Protein 4NT4 (pdb70)

Radius of gyration: 19.93 Å; Cα contacts (8 Å, |Δi|>4): 494; chains: 1; bounding box: 46×48×57 Å

B-factor: mean 96.02, std 25.93, range [20.0, 176.48]

Solvent-accessible surface area: 14263 Å² total; per-residue (Å²): 154,94,53,67,0,22,119,23,14,101,14,32,69,58,116,25,128,216,21,48,48,61,56,2,65,17,90,172,63,104,69,102,0,8,0,61,7,24,54,117,104,36,107,96,56,78,7,96,61,2,67,48,23,1,63,76,0,23,3,58,38,113,92,15,39,122,3,8,0,91,10,55,63,73,16,76,7,78,66,65,72,51,0,0,0,12,49,65,23,22,83,9,0,31,64,6,0,80,76,16,87,93,54,7,48,30,26,0,0,4,10,0,0,78,32,1,0,78,30,6,52,64,0,5,69,99,92,0,0,2,45,22,10,52,0,79,13,4,32,15,4,32,112,110,69,93,24,67,35,54,0,12,1,27,25,0,11,45,9,70,77,12,41,50,94,109,88,116,153,33,15,84,89,75,79,173,89,92,56,51,20,40,12,82,4,13,1,29,12,7,36,77,10,79,6,16,0,24,23,4,1,0,0,4,1,3,0,0,0,1,0,0,20,93,24,41,1,62,5,121,70,42,94,65,101,89,74,85,39,30,75,49,41,22,1,80,50,0,139,80,22,81,20,62,80,2,8,101,66,60,31,95,30,4,2,57,2,2,83,60,0,48,148,10,78,8,101,83,91,6,69,19,102,85,0,31,65,36,4,83,70,10,18,86,150,110,63,72,106,81,82,18,123,11,49,11,60,73,126,113

GO terms:
  GO:0005634 nucleus (C, IDA)
  GO:0005886 plasma membrane (C, IDA)
  GO:0007291 sperm individualization (P, IDA)
  GO:0070864 sperm individualization complex (C, IMP)
  GO:0005886 plasma membrane (C, HDA)
  GO:2001135 regulation of endocytic recycling (P, IMP)
  GO:0051126 negative regulation of actin nucleation (P, IMP)
  GO:0008347 glial cell migration (P, IMP)
  GO:0008355 olfactory learning (P, IMP)

Nearest PDB structures (foldseek):
  4nt4-assembly1_A  TM=1.003E+00  e=1.155E-61  Drosophila melanogaster
  2c47-assembly1_A  TM=9.786E-01  e=8.152E-45  Homo sapiens
  5x18-assembly2_B  TM=9.456E-01  e=8.415E-39  Saccharomyces cerevisiae S288C
  6u6a-assembly1_A  TM=9.618E-01  e=1.389E-37  Candida albicans SC5314
  1csn-assembly1_A  TM=9.548E-01  e=2.760E-37  Schizosaccharomyces pombe

InterPro domains:
  IPR000719 Protein kinase domain [PF00069] (62-283)
  IPR000719 Protein kinase domain [PS50011] (62-352)
  IPR000719 Protein kinase domain [SM00220] (62-352)
  IPR008271 Serine/threonine-protein kinase, active site [PS00108] (183-195)
  IPR011009 Protein kinase-like domain superfamily [SSF56112] (58-351)
  IPR017441 Protein kinase, ATP binding site [PS00107] (68-91)
  IPR022247 Casein kinase 1 gamma C-terminal [PF12605] (354-439)
  IPR050235 Casein kinase 1/Serine/threonine-protein kinase-like [PTHR11909] (62-405)

Sequence (300 aa):
AVLMVGPNFRVGKKIGCFGELRLGKNLYNNEHVAIKMEPMKSKAPQLHLEYRFYKLLGSHADNAPDGIPRIYHLGTCGGRYNAMVLELLGLSLEDLFNICARKFSLKTVLMIAKQLLHRIEYVHSRHLIYRDVKPENFLIGRTSTKREKIIHIIDFGLAKEYIDLDTNRHIPYREHKSLTGTARYMSINTHMGREQSRRDDLEALGHMFMYFLRGSLPWQGLKADTLKERYQKIGDTKRATPIEVLCDGHPEEFATYLRYVRRLDFFETPDYDFLRRLFQDLFDRKGYTDEGEFDWTGKT

CATH classification: 3.30.200.20 (+1 more: 1.10.510.10)

Secondary structure (DSSP, 8-state):
---EETTTEEEEEE------EEEEEETTT--EEEEEEE-SS-SS--HHHHHHHHHHH---TT---TTS--EEEEEE-SSS-EEEEEE----BHHHHHHHTTT---HHHHHHHHHHHHHHHHHHHHTTEE-----GGGEEEPPTTTT-TT-EEE---TT-EESB-SSTTSBPP--------S-TTT--HHHHTTPPP-HHHHHHHHHHHHHHHHHSS-SSSS---SSHHHHHHHHHHHHTT--HHHHT-SS-THHHHHHHHHHS--SSPPP-HHHHHHHHHHHHHHTT---SS--TTSS--

Foldseek 3Di:
DFKDWPPFKTWDDFPDDQFTKTWIAGPVPRDIKIKTKHFLPDDDDQPVVQVVLCVLLDLDQPDADAQEWHWNDWGAIDDRMTMTIIHDAAAFQVRLCVLLVLAFDLLQLLLVLLQVLVVLVSSVVSQKDQQADDRRQWTFGDVVPVGNLGTHGDDRRPMDGQQDPPPRHGDDKDFPADADYDLQQFDLCSLRRTDDASLRNQSSSLSVSLSRHPRGFPLPPPDDDDPNVNSVSSSVVVVVDQLCRSQVPHDCLSSVSNVQSNPDDRRDDDDSVVNSVSSVVVNCVVPHDPPSDTPCVVPD

Organism: Drosophila melanogaster (NCBI:txid7227)

Structure (mmCIF, N/CA/C/O backbone):
data_4NT4
#
_entry.id   4NT4
#
_cell.length_a   52.025
_cell.length_b   52.025
_cell.length_c   291.727
_cell.angle_alpha   90.00
_cell.angle_beta   90.00
_cell.angle_gamma   90.00
#
_symmetry.space_group_name_H-M   'P 43 21 2'
#
loop_
_entity.id
_entity.type
_entity.pdbx_description
1 polymer 'Gilgamesh, isoform I'
2 non-polymer 'SULFATE ION'
3 non-polymer GLYCEROL
4 water water
#
loop_
_atom_site.group_PDB
_atom_site.id
_atom_site.type_symbol
_atom_site.label_atom_id
_atom_site.label_alt_id
_atom_site.label_comp_id
_atom_site.label_asym_id
_atom_site.label_entity_id
_atom_site.label_seq_id
_atom_site.pdbx_PDB_ins_code
_atom_site.Cartn_x
_atom_site.Cartn_y
_atom_site.Cartn_z
_atom_site.occupancy
_atom_site.B_iso_or_equiv
_atom_site.auth_seq_id
_atom_site.auth_comp_id
_atom_site.auth_asym_id
_atom_site.auth_atom_id
_atom_site.pdbx_PDB_model_num
ATOM 1 N N . ALA A 1 6 ? 69.064 36.950 49.137 1.00 153.93 35 ALA A N 1
ATOM 2 C CA . ALA A 1 6 ? 70.191 36.988 50.060 1.00 155.72 35 ALA A CA 1
ATOM 3 C C . ALA A 1 6 ? 70.846 35.612 50.237 1.00 156.80 35 ALA A C 1
ATOM 4 O O . ALA A 1 6 ? 70.686 34.992 51.289 1.00 161.83 35 ALA A O 1
ATOM 6 N N . VAL A 1 7 ? 71.566 35.115 49.228 1.00 149.37 36 VAL A N 1
ATOM 7 C CA . VAL A 1 7 ? 71.695 35.730 47.906 1.00 141.38 36 VAL A CA 1
ATOM 8 C C . VAL A 1 7 ? 71.877 34.632 46.845 1.00 136.01 36 VAL A C 1
ATOM 9 O O . VAL A 1 7 ? 72.906 33.954 46.800 1.00 137.75 36 VAL A O 1
AT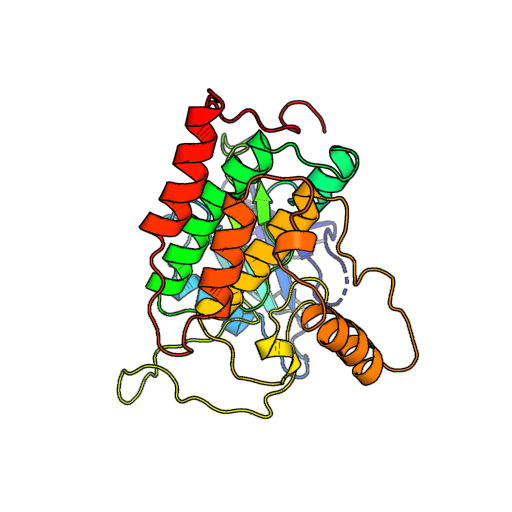OM 13 N N . LEU A 1 8 ? 70.861 34.443 46.008 1.00 129.99 37 LEU A N 1
ATOM 14 C CA . LEU A 1 8 ? 70.889 33.391 44.993 1.00 125.94 37 LEU A CA 1
ATOM 15 C C . LEU A 1 8 ? 72.066 33.578 44.037 1.00 123.22 37 LEU A C 1
ATOM 16 O O . LEU A 1 8 ? 72.229 34.642 43.441 1.00 122.42 37 LEU A O 1
ATOM 18 N N . MET A 1 9 ? 72.879 32.535 43.893 1.00 122.06 38 MET A N 1
ATOM 19 C CA . MET A 1 9 ? 74.157 32.652 43.200 1.00 120.44 38 MET A CA 1
ATOM 20 C C . MET A 1 9 ? 74.514 31.410 42.380 1.00 118.92 38 MET A C 1
ATOM 21 O O . MET A 1 9 ? 74.643 30.315 42.926 1.00 120.60 38 MET A O 1
ATOM 26 N N . VAL A 1 10 ? 74.676 31.587 41.071 1.00 117.04 39 VAL A N 1
ATOM 27 C CA . VAL A 1 10 ? 75.198 30.526 40.211 1.00 117.52 39 VAL A CA 1
ATOM 28 C C . VAL A 1 10 ? 76.588 30.930 39.720 1.00 119.75 39 VAL A C 1
ATOM 29 O O . VAL A 1 10 ? 76.748 31.952 39.047 1.00 118.65 39 VAL A O 1
ATOM 33 N N . GLY A 1 11 ? 77.589 30.134 40.095 1.00 123.61 40 GLY A N 1
ATOM 34 C CA . GLY A 1 11 ? 78.983 30.430 39.803 1.00 127.44 40 GLY A CA 1
ATOM 35 C C . GLY A 1 11 ? 79.437 31.768 40.361 1.00 132.38 40 GLY A C 1
ATOM 36 O O . GLY A 1 11 ? 78.940 32.805 39.937 1.00 130.69 40 GLY A O 1
ATOM 37 N N . PRO A 1 12 ? 80.399 31.756 41.302 1.00 139.03 41 PRO A N 1
ATOM 38 C CA . PRO A 1 12 ? 80.884 32.983 41.954 1.00 141.02 41 PRO A CA 1
ATOM 39 C C . PRO A 1 12 ? 81.137 34.117 40.956 1.00 135.44 41 PRO A C 1
ATOM 40 O O . PRO A 1 12 ? 82.281 34.432 40.628 1.00 140.92 41 PRO A O 1
ATOM 44 N N . ASN A 1 13 ? 80.043 34.720 40.493 1.00 125.89 42 ASN A N 1
ATOM 45 C CA . ASN A 1 13 ? 80.053 35.665 39.381 1.00 118.02 42 ASN A CA 1
ATOM 46 C C . ASN A 1 13 ? 78.658 36.246 39.149 1.00 113.26 42 ASN A C 1
ATOM 47 O O . ASN A 1 13 ? 78.445 37.451 39.286 1.00 114.83 42 ASN A O 1
ATOM 52 N N . PHE A 1 14 ? 77.709 35.379 38.806 1.00 107.10 43 PHE A N 1
ATOM 53 C CA . PHE A 1 14 ? 76.354 35.810 38.475 1.00 99.47 43 PHE A CA 1
ATOM 54 C C . PHE A 1 14 ? 75.402 35.727 39.664 1.00 98.00 43 PHE A C 1
ATOM 55 O O . PHE A 1 14 ? 75.212 34.660 40.248 1.00 97.64 43 PHE A O 1
ATOM 63 N N . ARG A 1 15 ? 74.802 36.862 40.010 1.00 97.24 44 ARG A N 1
ATOM 64 C CA . ARG A 1 15 ? 73.808 36.921 41.077 1.00 97.89 44 ARG A CA 1
ATOM 65 C C . ARG A 1 15 ? 72.399 36.992 40.500 1.00 94.67 44 ARG A C 1
ATOM 66 O O . ARG A 1 15 ? 72.098 37.859 39.681 1.00 91.66 44 ARG A O 1
ATOM 74 N N . VAL A 1 16 ? 71.538 36.080 40.938 1.00 96.58 45 VAL A N 1
ATOM 75 C CA . VAL A 1 16 ? 70.172 36.004 40.431 1.00 95.97 45 VAL A CA 1
ATOM 76 C C . VAL A 1 16 ? 69.337 37.183 40.933 1.00 102.01 45 VAL A C 1
ATOM 77 O O . VAL A 1 16 ? 69.619 37.745 41.991 1.00 106.84 45 VAL A O 1
ATOM 81 N N . GLY A 1 17 ? 68.320 37.560 40.162 1.00 102.08 46 GLY A N 1
ATOM 82 C CA . GLY A 1 17 ? 67.441 38.656 40.529 1.00 104.98 46 GLY A CA 1
ATOM 83 C C . GLY A 1 17 ? 65.980 38.253 40.490 1.00 105.38 46 GLY A C 1
ATOM 84 O O . GLY A 1 17 ? 65.641 37.102 40.767 1.00 106.35 46 GLY A O 1
ATOM 85 N N . LYS A 1 18 ? 65.115 39.201 40.143 1.00 104.68 47 LYS A N 1
ATOM 86 C CA . LYS A 1 18 ? 63.675 38.964 40.112 1.00 104.34 47 LYS A CA 1
ATOM 87 C C . LYS A 1 18 ? 63.289 37.869 39.123 1.00 103.00 47 LYS A C 1
ATOM 88 O O . LYS A 1 18 ? 63.900 37.734 38.063 1.00 103.22 47 LYS A O 1
ATOM 90 N N . LYS A 1 19 ? 62.278 37.083 39.482 1.00 103.16 48 LYS A N 1
ATOM 91 C CA . LYS A 1 19 ? 61.725 36.092 38.568 1.00 99.47 48 LYS A CA 1
ATOM 92 C C . LYS A 1 19 ? 61.041 36.814 37.415 1.00 95.73 48 LYS A C 1
ATOM 93 O O . LYS A 1 19 ? 60.168 37.653 37.629 1.00 95.86 48 LYS A O 1
ATOM 95 N N . ILE A 1 20 ? 61.452 36.493 36.194 1.00 91.41 49 ILE A N 1
ATOM 96 C CA . ILE A 1 20 ? 60.973 37.210 35.022 1.00 8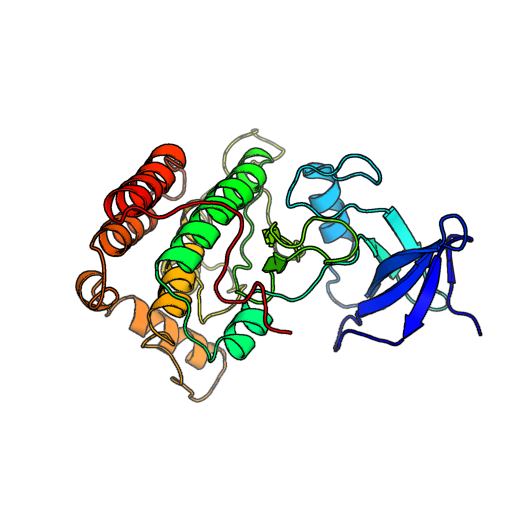6.08 49 ILE A CA 1
ATOM 97 C C . ILE A 1 20 ? 60.258 36.263 34.055 1.00 85.14 49 ILE A C 1
ATOM 98 O O . ILE A 1 20 ? 59.715 36.689 33.033 1.00 83.57 49 ILE A O 1
ATOM 103 N N . GLY A 1 21 ? 60.255 34.977 34.394 1.00 87.14 50 GLY A N 1
ATOM 104 C CA . GLY A 1 21 ? 59.548 33.975 33.617 1.00 89.56 50 GLY A CA 1
ATOM 105 C C . GLY A 1 21 ? 58.683 33.101 34.505 1.00 97.01 50 GLY A C 1
ATOM 106 O O . GLY A 1 21 ? 58.901 33.032 35.715 1.00 100.35 50 GLY A O 1
ATOM 107 N N . CYS A 1 22 ? 57.708 32.430 33.898 1.00 100.77 51 CYS A N 1
ATOM 108 C CA . CYS A 1 22 ? 56.740 31.611 34.627 1.00 105.03 51 CYS A CA 1
ATOM 109 C C . CYS A 1 22 ? 57.404 30.590 35.549 1.00 110.88 51 CYS A C 1
ATOM 110 O O . CYS A 1 22 ? 57.193 30.611 36.763 1.00 117.32 51 CYS A O 1
ATOM 113 N N . PHE A 1 25 ? 56.790 26.939 34.572 1.00 130.01 54 PHE A N 1
ATOM 114 C CA . PHE A 1 25 ? 57.160 25.734 35.307 1.00 132.09 54 PHE A CA 1
ATOM 115 C C . PHE A 1 25 ? 58.673 25.530 35.289 1.00 131.18 54 PHE A C 1
ATOM 116 O O . PHE A 1 25 ? 59.193 24.600 35.906 1.00 135.77 54 PHE A O 1
ATOM 124 N N . GLY A 1 26 ? 59.371 26.411 34.580 1.00 122.76 55 GLY A N 1
ATOM 125 C CA . GLY A 1 26 ? 60.815 26.328 34.466 1.00 118.66 55 GLY A CA 1
ATOM 126 C C . GLY A 1 26 ? 61.531 27.500 35.107 1.00 117.47 55 GLY A C 1
ATOM 127 O O . GLY A 1 26 ? 62.699 27.385 35.475 1.00 118.99 55 GLY A O 1
ATOM 128 N N . GLU A 1 27 ? 60.823 28.622 35.230 1.00 112.58 56 GLU A N 1
ATOM 129 C CA . GLU A 1 27 ? 61.342 29.857 35.827 1.00 106.64 56 GLU A CA 1
ATOM 130 C C . GLU A 1 27 ? 62.477 30.503 35.029 1.00 99.33 56 GLU A C 1
ATOM 131 O O . GLU A 1 27 ? 63.543 29.914 34.842 1.00 98.63 56 GLU A O 1
ATOM 137 N N . LEU A 1 28 ? 62.231 31.724 34.565 1.00 93.28 57 LEU A N 1
ATOM 138 C CA . LEU A 1 28 ? 63.265 32.554 33.959 1.00 88.71 57 LEU A CA 1
ATOM 139 C C . LEU A 1 28 ? 63.548 33.713 34.910 1.00 89.69 57 LEU A C 1
ATOM 140 O O . LEU A 1 28 ? 62.620 34.331 35.432 1.00 90.80 57 LEU A O 1
ATOM 145 N N . ARG A 1 29 ? 64.823 34.004 35.146 1.00 90.64 58 ARG A N 1
ATOM 146 C CA . ARG A 1 29 ? 65.185 35.013 36.134 1.00 91.83 58 ARG A CA 1
ATOM 147 C C . ARG A 1 29 ? 66.254 35.977 35.635 1.00 89.13 58 ARG A C 1
ATOM 148 O O . ARG A 1 29 ? 67.094 35.619 34.809 1.00 86.92 58 ARG A O 1
ATOM 156 N N . LEU A 1 30 ? 66.209 37.205 36.147 1.00 88.72 59 LEU A N 1
ATOM 157 C CA . LEU A 1 30 ? 67.207 38.215 35.820 1.00 87.42 59 LEU A CA 1
ATOM 158 C C . LEU A 1 30 ? 68.475 37.974 36.632 1.00 87.74 59 LEU A C 1
ATOM 159 O O . LEU A 1 30 ? 68.417 37.443 37.740 1.00 90.86 59 LEU A O 1
ATOM 164 N N . GLY A 1 31 ? 69.618 38.357 36.074 1.00 85.29 60 GLY A N 1
ATOM 165 C CA . GLY A 1 31 ? 70.887 38.192 36.756 1.00 86.15 60 GLY A CA 1
ATOM 166 C C . GLY A 1 31 ? 71.804 39.379 36.550 1.00 87.17 60 GLY A C 1
ATOM 167 O O . GLY A 1 31 ? 71.489 40.290 35.783 1.00 86.54 60 GLY A O 1
ATOM 168 N N . LYS A 1 32 ? 72.941 39.373 37.238 1.00 89.78 61 LYS A N 1
ATOM 169 C CA . LYS A 1 32 ? 73.921 40.441 37.092 1.00 90.64 61 LYS A CA 1
ATOM 170 C C . LYS A 1 32 ? 75.347 39.913 37.212 1.00 90.71 61 LYS A C 1
ATOM 171 O O . LYS A 1 32 ? 75.736 39.372 38.247 1.00 91.76 61 LYS A O 1
ATOM 177 N N . ASN A 1 33 ? 76.116 40.069 36.139 1.00 89.03 62 ASN A N 1
ATOM 178 C CA . ASN A 1 33 ? 77.526 39.705 36.140 1.00 89.09 62 ASN A CA 1
ATOM 179 C C . ASN A 1 33 ? 78.312 40.655 37.032 1.00 91.81 62 ASN A C 1
ATOM 180 O O . ASN A 1 33 ? 78.611 41.777 36.636 1.00 93.16 62 ASN A O 1
ATOM 185 N N . LEU A 1 34 ? 78.659 40.201 38.231 1.00 93.98 63 LEU A N 1
ATOM 186 C CA . LEU A 1 34 ? 79.347 41.054 39.196 1.00 99.34 63 LEU A CA 1
ATOM 187 C C . LEU A 1 34 ? 80.758 41.439 38.748 1.00 103.10 63 LEU A C 1
ATOM 188 O O . LEU A 1 34 ? 81.392 42.302 39.357 1.00 98.35 63 LEU A O 1
ATOM 193 N N . TYR A 1 35 ? 81.245 40.802 37.687 1.00 102.67 64 TYR A N 1
ATOM 194 C CA . TYR A 1 35 ? 82.553 41.132 37.127 1.00 106.15 64 TYR A CA 1
ATOM 195 C C . TYR A 1 35 ? 82.462 42.248 36.090 1.00 105.82 64 TYR A C 1
ATOM 196 O O . TYR A 1 35 ? 83.274 43.170 36.087 1.00 108.01 64 TYR A O 1
ATOM 205 N N . ASN A 1 36 ? 81.474 42.155 35.207 1.00 103.29 65 ASN A N 1
ATOM 206 C CA . ASN A 1 36 ? 81.365 43.082 34.086 1.00 103.89 65 ASN A CA 1
ATOM 207 C C . ASN A 1 36 ? 80.163 44.015 34.191 1.00 104.54 65 ASN A C 1
ATOM 208 O O . ASN A 1 36 ? 79.960 44.872 33.330 1.00 103.17 65 ASN A O 1
ATOM 210 N N . ASN A 1 37 ? 79.376 43.839 35.249 1.00 107.77 66 ASN A N 1
ATOM 211 C CA . ASN A 1 37 ? 78.120 44.566 35.440 1.00 110.78 66 ASN A CA 1
ATOM 212 C C . ASN A 1 37 ? 77.145 44.361 34.286 1.00 110.64 66 ASN A C 1
ATOM 213 O O . ASN A 1 37 ? 76.262 45.185 34.051 1.00 109.63 66 ASN A O 1
ATOM 218 N N . GLU A 1 38 ? 77.313 43.252 33.572 1.00 112.08 67 GLU A N 1
ATOM 219 C CA . GLU A 1 38 ? 76.361 42.848 32.549 1.00 111.06 67 GLU A CA 1
ATOM 220 C C . GLU A 1 38 ? 75.043 42.441 33.188 1.00 107.18 67 GLU A C 1
ATOM 221 O O . GLU A 1 38 ? 75.001 42.072 34.362 1.00 107.38 67 GLU A O 1
ATOM 227 N N . HIS A 1 39 ? 73.968 42.515 32.413 1.00 103.52 68 HIS A N 1
ATOM 228 C CA . HIS A 1 39 ? 72.695 41.943 32.825 1.00 100.50 68 HIS A CA 1
ATOM 229 C C . HIS A 1 39 ? 72.437 40.678 32.016 1.00 94.55 68 HIS A C 1
ATOM 230 O O . HIS A 1 39 ? 72.393 40.717 30.787 1.00 93.26 68 HIS A O 1
ATOM 237 N N . VAL A 1 40 ? 72.279 39.555 32.708 1.00 92.49 69 VAL A N 1
ATOM 238 C CA . VAL A 1 40 ? 72.162 38.263 32.041 1.00 90.18 69 VAL A CA 1
ATOM 239 C C . VAL A 1 40 ? 70.801 37.611 32.251 1.00 88.13 69 VAL A C 1
ATOM 240 O O . VAL A 1 40 ? 70.016 38.038 33.098 1.00 87.77 69 VAL A O 1
ATOM 244 N N . ALA A 1 41 ? 70.532 36.570 31.470 1.00 86.63 70 ALA A N 1
ATOM 245 C CA . ALA A 1 41 ? 69.304 35.797 31.607 1.00 85.38 70 ALA A CA 1
ATOM 246 C C . ALA A 1 41 ? 69.617 34.412 32.163 1.00 84.61 70 ALA A C 1
ATOM 247 O O . ALA A 1 41 ? 70.508 33.725 31.666 1.00 85.39 70 ALA A O 1
ATOM 249 N N . ILE A 1 42 ? 68.886 34.006 33.196 1.00 82.92 71 ILE A N 1
ATOM 250 C CA . ILE A 1 42 ? 69.158 32.736 33.860 1.00 83.65 71 ILE A CA 1
ATOM 251 C C . ILE A 1 42 ? 67.954 31.796 33.811 1.00 83.09 71 ILE A C 1
ATOM 252 O O . ILE A 1 42 ? 66.885 32.111 34.333 1.00 83.45 71 ILE A O 1
ATOM 257 N N . LYS A 1 43 ? 68.147 30.642 33.177 1.00 83.01 72 LYS A N 1
ATOM 258 C CA . LYS A 1 43 ? 67.089 29.651 33.000 1.00 84.02 72 LYS A CA 1
ATOM 259 C C . LYS A 1 43 ? 67.335 28.445 33.902 1.00 89.34 72 LYS A C 1
ATOM 260 O O . LYS A 1 43 ? 68.310 27.714 33.725 1.00 87.10 72 LYS A O 1
ATOM 266 N N . MET A 1 44 ? 66.443 28.244 34.868 1.00 96.68 73 MET A N 1
ATOM 267 C CA . MET A 1 44 ? 66.645 27.239 35.908 1.00 102.79 73 MET A CA 1
ATOM 268 C C . MET A 1 44 ? 65.838 25.967 35.659 1.00 107.78 73 MET A C 1
ATOM 269 O O . MET A 1 44 ? 64.961 25.941 34.798 1.00 105.60 73 MET A O 1
ATOM 274 N N . GLU A 1 45 ? 66.146 24.916 36.414 1.00 116.65 74 GLU A N 1
ATOM 275 C CA . GLU A 1 45 ? 65.442 23.642 36.294 1.00 125.84 74 GLU A CA 1
ATOM 276 C C . GLU A 1 45 ? 65.562 22.849 37.588 1.00 138.35 74 GLU A C 1
ATOM 277 O O . GLU A 1 45 ? 66.667 22.648 38.094 1.00 141.99 74 GLU A O 1
ATOM 283 N N . PRO A 1 46 ? 64.423 22.395 38.130 1.00 146.23 75 PRO A N 1
ATOM 284 C CA . PRO A 1 46 ? 64.436 21.579 39.346 1.00 152.78 75 PRO A CA 1
ATOM 285 C C . PRO A 1 46 ? 65.108 20.238 39.096 1.00 157.03 75 PRO A C 1
ATOM 286 O O . PRO A 1 46 ? 64.683 19.502 38.207 1.00 155.33 75 PRO A O 1
ATOM 290 N N . MET A 1 47 ? 66.143 19.936 39.875 1.00 163.58 76 MET A N 1
ATOM 291 C CA . MET A 1 47 ? 66.923 18.713 39.708 1.00 166.62 76 MET A CA 1
ATOM 292 C C . MET A 1 47 ? 66.057 17.460 39.659 1.00 166.63 76 MET A C 1
ATOM 293 O O . MET A 1 47 ? 66.351 16.524 38.919 1.00 165.59 76 MET A O 1
ATOM 298 N N . LYS A 1 48 ? 64.991 17.447 40.452 1.00 168.00 77 LYS A N 1
ATOM 299 C CA . LYS A 1 48 ? 64.026 16.357 40.406 1.00 170.92 77 LYS A CA 1
ATOM 300 C C . LYS A 1 48 ? 62.961 16.651 39.357 1.00 167.13 77 LYS A C 1
ATOM 301 O O . LYS A 1 48 ? 61.820 16.965 39.690 1.00 169.23 77 LYS A O 1
ATOM 303 N N . SER A 1 49 ? 63.342 16.559 38.087 1.00 163.21 78 SER A N 1
ATOM 304 C CA . SER A 1 49 ? 62.409 16.811 36.997 1.00 159.77 78 SER A CA 1
ATOM 305 C C . SER A 1 49 ? 62.226 15.573 36.129 1.00 163.00 78 SER A C 1
ATOM 306 O O . SER A 1 49 ? 63.183 15.070 35.540 1.00 161.45 78 SER A O 1
ATOM 309 N N . LYS A 1 50 ? 60.993 15.081 36.059 1.00 167.96 79 LYS A N 1
ATOM 310 C CA . LYS A 1 50 ? 60.675 13.946 35.203 1.00 171.29 79 LYS A CA 1
ATOM 311 C C . LYS A 1 50 ? 60.829 14.343 33.740 1.00 166.21 79 LYS A C 1
ATOM 312 O O . LYS A 1 50 ? 60.085 15.187 33.236 1.00 165.58 79 LYS A O 1
ATOM 314 N N . ALA A 1 51 ? 61.806 13.729 33.076 1.00 161.73 80 ALA A N 1
ATOM 315 C CA . ALA A 1 51 ? 62.176 14.058 31.700 1.00 158.61 80 ALA A CA 1
ATOM 316 C C . ALA A 1 51 ? 62.544 15.536 31.549 1.00 154.76 80 ALA A C 1
ATOM 317 O O . ALA A 1 51 ? 61.757 16.325 31.028 1.00 153.56 80 ALA A O 1
ATOM 319 N N . PRO A 1 52 ? 63.750 15.911 32.009 1.00 151.87 81 PRO A N 1
ATOM 320 C CA . PRO A 1 52 ? 64.252 17.286 31.905 1.00 145.40 81 PRO A CA 1
ATOM 321 C C . PRO A 1 52 ? 64.723 17.610 30.490 1.00 135.26 81 PRO A C 1
ATOM 322 O O . PRO A 1 52 ? 64.600 16.760 29.608 1.00 135.12 81 PRO A O 1
ATOM 326 N N . GLN A 1 53 ? 65.256 18.812 30.278 1.00 126.63 82 GLN A N 1
ATOM 327 C CA . GLN A 1 53 ? 65.722 19.199 28.948 1.00 118.69 82 GLN A CA 1
ATOM 328 C C . GLN A 1 53 ? 66.637 20.424 28.939 1.00 111.70 82 GLN A C 1
ATOM 329 O O . GLN A 1 53 ? 67.007 20.911 27.871 1.00 108.27 82 GLN A O 1
ATOM 335 N N . LEU A 1 54 ? 67.004 20.923 30.115 1.00 109.55 83 LEU A N 1
ATOM 336 C CA . LEU A 1 54 ? 67.869 22.099 30.187 1.00 105.46 83 LEU A CA 1
ATOM 337 C C . LEU A 1 54 ? 69.281 21.785 29.702 1.00 105.27 83 LEU A C 1
ATOM 338 O O . LEU A 1 54 ? 69.880 22.559 28.952 1.00 105.17 83 LEU A O 1
ATOM 343 N N . HIS A 1 55 ? 69.805 20.645 30.137 1.00 105.66 84 HIS A N 1
ATOM 344 C CA . HIS A 1 55 ? 71.148 20.217 29.767 1.00 104.75 84 HIS A CA 1
ATOM 345 C C . HIS A 1 55 ? 71.295 20.011 28.260 1.00 102.40 84 HIS A C 1
ATOM 346 O O . HIS A 1 55 ? 72.275 20.453 27.660 1.00 101.93 84 HIS A O 1
ATOM 353 N N . LEU A 1 56 ? 70.315 19.349 27.653 1.00 101.48 85 LEU A N 1
ATOM 354 C CA . LEU A 1 56 ? 70.377 19.032 26.230 1.00 99.93 85 LEU A CA 1
ATOM 355 C C . LEU A 1 56 ? 70.073 20.252 25.362 1.00 96.69 85 LEU A C 1
ATOM 356 O O . LEU A 1 56 ? 70.385 20.265 24.171 1.00 97.08 85 LEU A O 1
ATOM 361 N N . GLU A 1 57 ? 69.461 21.271 25.958 1.00 93.92 86 GLU A N 1
ATOM 362 C CA . GLU A 1 57 ? 69.256 22.539 25.265 1.00 88.33 86 GLU A CA 1
ATOM 363 C C . GLU A 1 57 ? 70.589 23.267 25.167 1.00 85.27 86 GLU A C 1
ATOM 364 O O . GLU A 1 57 ? 70.903 23.892 24.154 1.00 83.44 86 GLU A O 1
ATOM 370 N N . TYR A 1 58 ? 71.365 23.171 26.241 1.00 84.78 87 TYR A N 1
ATOM 371 C CA . TYR A 1 58 ? 72.713 23.720 26.295 1.00 84.97 87 TYR A CA 1
ATOM 372 C C . TYR A 1 58 ? 73.613 23.017 25.284 1.00 84.53 87 TYR A C 1
ATOM 373 O O . TYR A 1 58 ? 74.476 23.640 24.664 1.00 84.01 87 TYR A O 1
ATOM 382 N N . ARG A 1 59 ? 73.398 21.714 25.122 1.00 84.95 88 ARG A N 1
ATOM 383 C CA . ARG A 1 59 ? 74.164 20.912 24.174 1.00 84.71 88 ARG A CA 1
ATOM 384 C C . ARG A 1 59 ? 73.934 21.375 22.741 1.00 82.20 88 ARG A C 1
ATOM 385 O O . ARG A 1 59 ? 74.874 21.474 21.953 1.00 81.72 88 ARG A O 1
ATOM 387 N N . PHE A 1 60 ? 72.677 21.656 22.410 1.00 80.44 89 PHE A N 1
ATOM 388 C CA . PHE A 1 60 ? 72.322 22.149 21.083 1.00 76.99 89 PHE A CA 1
ATOM 389 C C . PHE A 1 60 ? 72.904 23.538 20.838 1.00 76.57 89 PHE A C 1
ATOM 390 O O . PHE A 1 60 ? 73.220 23.897 19.703 1.00 76.35 89 PHE A O 1
ATOM 398 N N . TYR A 1 61 ? 73.044 24.314 21.908 1.00 77.58 90 TYR A N 1
ATOM 399 C CA . TYR A 1 61 ? 73.643 25.641 21.818 1.00 79.27 90 TYR A CA 1
ATOM 400 C C . TYR A 1 61 ? 75.133 25.573 21.490 1.00 81.93 90 TYR A C 1
ATOM 401 O O . TYR A 1 61 ? 75.660 26.434 20.787 1.00 81.73 90 TYR A O 1
ATOM 410 N N . LYS A 1 62 ? 75.806 24.549 22.005 1.00 84.35 91 LYS A N 1
ATOM 411 C CA . LYS A 1 62 ? 77.232 24.374 21.759 1.00 86.93 91 LYS A CA 1
ATOM 412 C C . LYS A 1 62 ? 77.498 24.026 20.297 1.00 87.12 91 LYS A C 1
ATOM 413 O O . LYS A 1 62 ? 78.514 24.429 19.729 1.00 89.97 91 LYS A O 1
ATOM 415 N N . LEU A 1 63 ? 76.576 23.281 19.691 1.00 85.21 92 LEU A N 1
ATOM 416 C CA . LEU A 1 63 ? 76.709 22.875 18.293 1.00 84.46 92 LEU A CA 1
ATOM 417 C C . LEU A 1 63 ? 76.577 24.071 17.355 1.00 85.66 92 LEU A C 1
ATOM 418 O O . LEU A 1 63 ? 77.104 24.062 16.243 1.00 89.21 92 LEU A O 1
ATOM 423 N N . LEU A 1 64 ? 75.864 25.096 17.808 1.00 84.44 93 LEU A N 1
ATOM 424 C CA . LEU A 1 64 ? 75.758 26.340 17.062 1.00 86.79 93 LEU A CA 1
ATOM 425 C C . LEU A 1 64 ? 76.966 27.216 17.371 1.00 95.61 93 LEU A C 1
ATOM 426 O O . LEU A 1 64 ? 77.429 27.970 16.515 1.00 99.43 93 LEU A O 1
ATOM 431 N N . GLY A 1 65 ? 77.460 27.095 18.604 1.00 99.82 94 GLY A N 1
ATOM 432 C CA . GLY A 1 65 ? 78.656 27.776 19.082 1.00 105.50 94 GLY A CA 1
ATOM 433 C C . GLY A 1 65 ? 78.883 29.200 18.591 1.00 111.28 94 GLY A C 1
ATOM 434 O O . GLY A 1 65 ? 79.587 29.364 17.597 1.00 112.16 94 GLY A O 1
ATOM 435 N N . SER A 1 66 ? 78.355 30.238 19.251 1.00 118.56 95 SER A N 1
ATOM 436 C CA . SER A 1 66 ? 77.637 30.228 20.537 1.00 125.14 95 SER A CA 1
ATOM 437 C C . SER A 1 66 ? 78.424 29.607 21.691 1.00 129.80 95 SER A C 1
ATOM 438 O O . SER A 1 66 ? 78.070 28.546 22.203 1.00 130.15 95 SER A O 1
ATOM 441 N N . HIS A 1 67 ? 79.489 30.293 22.090 1.00 134.17 96 HIS A N 1
ATOM 442 C CA . HIS A 1 67 ? 80.267 29.919 23.263 1.00 138.55 96 HIS A CA 1
ATOM 443 C C . HIS A 1 67 ? 80.833 31.175 23.920 1.00 143.15 96 HIS A C 1
ATOM 444 O O . HIS A 1 67 ? 81.969 31.568 23.649 1.00 147.11 96 HIS A O 1
ATOM 446 N N . ALA A 1 68 ? 80.012 31.802 24.763 1.00 144.40 97 ALA A N 1
ATOM 447 C CA . ALA A 1 68 ? 80.371 33.000 25.528 1.00 146.67 97 ALA A CA 1
ATOM 448 C C . ALA A 1 68 ? 80.663 34.225 24.659 1.00 144.90 97 ALA A C 1
ATOM 449 O O . ALA A 1 68 ? 79.871 35.164 24.626 1.00 145.44 97 ALA A O 1
ATOM 451 N N . ASP A 1 69 ? 81.798 34.224 23.967 1.00 142.56 98 ASP A N 1
ATOM 452 C CA . ASP A 1 69 ? 82.220 35.400 23.210 1.00 141.86 98 ASP A CA 1
ATOM 453 C C . ASP A 1 69 ? 81.752 35.385 21.758 1.00 137.38 98 ASP A C 1
ATOM 454 O O . ASP A 1 69 ? 81.309 36.408 21.237 1.00 137.81 98 ASP A O 1
ATOM 459 N N . ASN A 1 70 ? 81.861 34.227 21.114 1.00 130.87 99 ASN A N 1
ATOM 460 C CA . ASN A 1 70 ? 81.555 34.090 19.694 1.00 123.91 99 ASN A CA 1
ATOM 461 C C . ASN A 1 70 ? 80.107 34.423 19.360 1.00 115.46 99 ASN A C 1
ATOM 462 O O . ASN A 1 70 ? 79.758 35.588 19.168 1.00 114.58 99 ASN A O 1
ATOM 467 N N . ALA A 1 71 ? 79.284 33.379 19.289 1.00 108.26 100 ALA A N 1
ATOM 468 C CA . ALA A 1 71 ? 77.863 33.486 18.965 1.00 101.26 100 ALA A CA 1
ATOM 469 C C . ALA A 1 71 ? 77.617 34.172 17.626 1.00 95.78 100 ALA A C 1
ATOM 470 O O . ALA A 1 71 ? 77.711 35.395 17.520 1.00 94.17 100 ALA A O 1
ATOM 472 N N . PRO A 1 72 ? 77.295 33.378 16.594 1.00 93.93 101 PRO A N 1
ATOM 473 C CA . PRO A 1 72 ? 76.906 33.948 15.301 1.00 92.89 101 PRO A CA 1
ATOM 474 C C . PRO A 1 72 ? 75.701 34.870 15.461 1.00 88.90 101 PRO A C 1
ATOM 475 O O . PRO A 1 72 ? 74.930 34.706 16.409 1.00 85.07 101 PRO A O 1
ATOM 479 N N . ASP A 1 73 ? 75.554 35.832 14.556 1.00 88.71 102 ASP A N 1
ATOM 480 C CA . ASP A 1 73 ? 74.484 36.818 14.658 1.00 88.05 102 ASP A CA 1
ATOM 481 C C . ASP A 1 73 ? 73.108 36.164 14.656 1.00 84.07 102 ASP A C 1
ATOM 482 O O . ASP A 1 73 ? 72.819 35.304 13.826 1.00 79.93 102 ASP A O 1
ATOM 487 N N . GLY A 1 74 ? 72.267 36.578 15.598 1.00 85.22 103 GLY A N 1
ATOM 488 C CA . GLY A 1 74 ? 70.940 36.012 15.742 1.00 84.24 103 GLY A CA 1
ATOM 489 C C . GLY A 1 74 ? 70.907 34.893 16.763 1.00 81.92 103 GLY A C 1
ATOM 490 O O . GLY A 1 74 ? 69.845 34.351 17.067 1.00 75.46 103 GLY A O 1
ATOM 491 N N . ILE A 1 75 ? 72.077 34.544 17.289 1.00 86.63 104 ILE A N 1
ATOM 492 C CA . ILE A 1 75 ? 72.188 33.506 18.309 1.00 87.38 104 ILE A CA 1
ATOM 493 C C . ILE A 1 75 ? 72.630 34.110 19.637 1.00 85.41 104 ILE A C 1
ATOM 494 O O . ILE A 1 75 ? 73.620 34.841 19.691 1.00 84.13 104 ILE A O 1
ATOM 499 N N . PRO A 1 76 ? 71.893 33.813 20.717 1.00 82.99 105 PRO A N 1
ATOM 500 C CA . PRO A 1 76 ? 72.250 34.351 22.032 1.00 81.91 105 PRO A CA 1
ATOM 501 C C . PRO A 1 76 ? 73.494 33.685 22.610 1.00 81.78 105 PRO A C 1
ATOM 502 O O . PRO A 1 76 ? 73.607 32.459 22.587 1.00 80.56 105 PRO A O 1
ATOM 506 N N . ARG A 1 77 ? 74.418 34.497 23.114 1.00 82.84 106 ARG A N 1
ATOM 507 C CA . ARG A 1 77 ? 75.629 33.992 23.748 1.00 82.55 106 ARG A CA 1
ATOM 508 C C . ARG A 1 77 ? 75.286 33.132 24.959 1.00 79.58 106 ARG A C 1
ATOM 509 O O . ARG A 1 77 ? 74.327 33.414 25.674 1.00 78.98 106 ARG A O 1
ATOM 517 N N . ILE A 1 78 ? 76.068 32.083 25.185 1.00 78.63 107 ILE A N 1
ATOM 518 C CA . ILE A 1 78 ? 75.879 31.241 26.360 1.00 78.47 107 ILE A CA 1
ATOM 519 C C . ILE A 1 78 ? 77.056 31.409 27.313 1.00 81.36 107 ILE A C 1
ATOM 520 O O . ILE A 1 78 ? 78.198 31.112 26.965 1.00 82.59 107 ILE A O 1
ATOM 525 N N . TYR A 1 79 ? 76.765 31.878 28.522 1.00 82.79 108 TYR A N 1
AT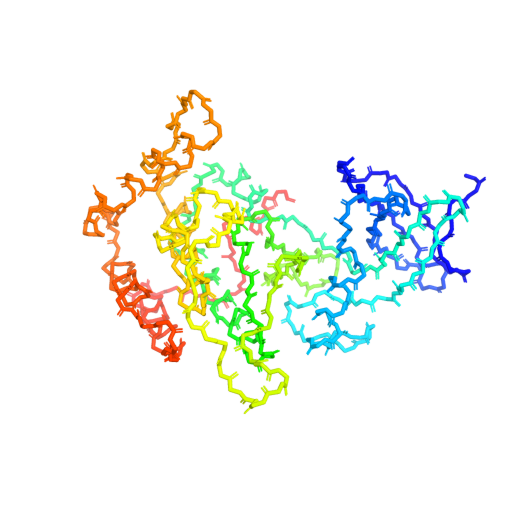OM 526 C CA . TYR A 1 79 ? 77.805 32.302 29.451 1.00 86.06 108 TYR A CA 1
ATOM 527 C C . TYR A 1 79 ? 78.276 31.216 30.419 1.00 90.27 108 TYR A C 1
ATOM 528 O O . TYR A 1 79 ? 79.475 31.089 30.670 1.00 95.76 108 TYR A O 1
ATOM 537 N N . HIS A 1 80 ? 77.343 30.439 30.964 1.00 88.76 109 HIS A N 1
ATOM 538 C CA . HIS A 1 80 ? 77.690 29.459 31.993 1.00 91.89 109 HIS A CA 1
ATOM 539 C C . HIS A 1 80 ? 76.621 28.384 32.188 1.00 97.18 109 HIS A C 1
ATOM 540 O O . HIS A 1 80 ? 75.427 28.641 32.029 1.00 97.06 109 HIS A O 1
ATOM 547 N N . LEU A 1 81 ? 77.067 27.178 32.531 1.00 103.32 110 LEU A N 1
ATOM 548 C CA . LEU A 1 81 ? 76.172 26.079 32.888 1.00 109.61 110 LEU A CA 1
ATOM 549 C C . LEU A 1 81 ? 76.533 25.533 34.265 1.00 117.69 110 LEU A C 1
ATOM 550 O O . LEU A 1 81 ? 77.500 24.783 34.408 1.00 121.09 110 LEU A O 1
ATOM 555 N N . GLY A 1 82 ? 75.757 25.909 35.275 1.00 122.89 111 GLY A N 1
ATOM 556 C CA . GLY A 1 82 ? 76.046 25.504 36.639 1.00 127.74 111 GLY A CA 1
ATOM 557 C C . GLY A 1 82 ? 74.831 25.028 37.410 1.00 128.98 111 GLY A C 1
ATOM 558 O O . GLY A 1 82 ? 73.897 24.468 36.834 1.00 126.42 111 GLY A O 1
ATOM 559 N N . THR A 1 83 ? 74.847 25.253 38.720 1.00 131.07 112 THR A N 1
ATOM 560 C CA . THR A 1 83 ? 73.765 24.809 39.592 1.00 131.99 112 THR A CA 1
ATOM 561 C C . THR A 1 83 ? 73.494 25.800 40.725 1.00 133.70 112 THR A C 1
ATOM 562 O O . THR A 1 83 ? 74.415 26.420 41.258 1.00 133.17 112 THR A O 1
ATOM 566 N N . CYS A 1 84 ? 72.222 25.940 41.086 1.00 135.33 113 CYS A N 1
ATOM 567 C CA . CYS A 1 84 ? 71.811 26.875 42.130 1.00 139.10 113 CYS A CA 1
ATOM 568 C C . CYS A 1 84 ? 71.388 26.144 43.404 1.00 146.19 113 CYS A C 1
ATOM 569 O O . CYS A 1 84 ? 70.708 25.119 43.344 1.00 146.32 113 CYS A O 1
ATOM 572 N N . GLY A 1 85 ? 71.795 26.677 44.553 1.00 153.12 114 GLY A N 1
ATOM 573 C CA . GLY A 1 85 ? 71.421 26.119 45.841 1.00 161.33 114 GLY A CA 1
ATOM 574 C C . GLY A 1 85 ? 71.877 24.687 46.052 1.00 167.33 114 GLY A C 1
ATOM 575 O O . GLY A 1 85 ? 73.058 24.374 45.900 1.00 172.33 114 GLY A O 1
ATOM 576 N N . GLY A 1 86 ? 70.940 23.814 46.412 1.00 166.49 115 GLY A N 1
ATOM 577 C CA . GLY A 1 86 ? 69.559 24.211 46.621 1.00 166.79 115 GLY A CA 1
ATOM 578 C C . GLY A 1 86 ? 68.595 23.599 45.623 1.00 164.52 115 GLY A C 1
ATOM 579 O O . GLY A 1 86 ? 67.521 24.149 45.376 1.00 163.83 115 GLY A O 1
ATOM 580 N N . ARG A 1 87 ? 68.987 22.460 45.055 1.00 166.81 116 ARG A N 1
ATOM 581 C CA . ARG A 1 87 ? 68.171 21.727 44.087 1.00 165.14 116 ARG A CA 1
ATOM 582 C C . ARG A 1 87 ? 67.733 22.597 42.908 1.00 158.95 116 ARG A C 1
ATOM 583 O O . ARG A 1 87 ? 66.552 22.910 42.766 1.00 158.65 116 ARG A O 1
ATOM 585 N N . TYR A 1 88 ? 68.690 22.971 42.064 1.00 153.68 117 TYR A N 1
ATOM 586 C CA . TYR A 1 88 ? 68.424 23.838 40.918 1.00 146.48 117 TYR A CA 1
ATOM 587 C C . TYR A 1 88 ? 69.571 23.799 39.910 1.00 140.09 117 TYR A C 1
ATOM 588 O O . TYR A 1 88 ? 70.696 24.175 40.232 1.00 142.11 117 TYR A O 1
ATOM 597 N N . ASN A 1 89 ? 69.286 23.340 38.694 1.00 130.85 118 ASN A N 1
ATOM 598 C CA . ASN A 1 89 ? 70.250 23.419 37.599 1.00 121.81 118 ASN A CA 1
ATOM 599 C C . ASN A 1 89 ? 69.987 24.662 36.757 1.00 113.46 118 ASN A C 1
ATOM 600 O O . ASN A 1 89 ? 68.838 24.970 36.451 1.00 111.03 118 ASN A O 1
ATOM 605 N N . ALA A 1 90 ? 71.044 25.374 36.378 1.00 108.73 119 ALA A N 1
ATOM 606 C CA . ALA A 1 90 ? 70.864 26.675 35.738 1.00 101.86 119 ALA A CA 1
ATOM 607 C C . ALA A 1 90 ? 71.739 26.897 34.503 1.00 94.49 119 ALA A C 1
ATOM 608 O O . ALA A 1 90 ? 72.907 26.506 34.467 1.00 95.71 119 ALA A O 1
ATOM 610 N N . MET A 1 91 ? 71.154 27.541 33.498 1.00 87.14 120 MET A N 1
ATOM 611 C CA . MET A 1 91 ? 71.879 27.954 32.303 1.00 83.38 120 MET A CA 1
ATOM 612 C C . MET A 1 91 ? 71.833 29.473 32.145 1.00 80.36 120 MET A C 1
ATOM 613 O O . MET A 1 91 ? 70.764 30.051 31.946 1.00 78.87 120 MET A O 1
ATOM 618 N N . VAL A 1 92 ? 72.995 30.113 32.235 1.00 80.03 121 VAL A N 1
ATOM 619 C CA . VAL A 1 92 ? 73.087 31.560 32.076 1.00 78.20 121 VAL A CA 1
ATOM 620 C C . VAL A 1 92 ? 73.361 31.938 30.625 1.00 74.55 121 VAL A C 1
ATOM 621 O O . VAL A 1 92 ? 74.375 31.536 30.052 1.00 72.87 121 VAL A O 1
ATOM 625 N N . LEU A 1 93 ? 72.458 32.714 30.033 1.00 73.67 122 LEU A N 1
ATOM 626 C CA . LEU A 1 93 ? 72.626 33.140 28.647 1.00 71.89 122 LEU A CA 1
ATOM 627 C C . LEU A 1 93 ? 72.380 34.636 28.476 1.00 71.77 122 LEU A C 1
ATOM 628 O O . LEU A 1 93 ? 72.219 35.366 29.454 1.00 73.15 122 LEU A O 1
ATOM 633 N N . GLU A 1 94 ? 72.354 35.083 27.224 1.00 70.48 123 GLU A N 1
ATOM 634 C CA . GLU A 1 94 ? 72.264 36.505 26.907 1.00 70.79 123 GLU A CA 1
ATOM 635 C C . GLU A 1 94 ? 70.851 37.055 27.101 1.00 69.78 123 GLU A C 1
ATOM 636 O O . GLU A 1 94 ? 69.864 36.364 26.849 1.00 69.16 123 GLU A O 1
ATOM 642 N N . LEU A 1 95 ? 70.765 38.303 27.552 1.00 70.66 124 LEU A N 1
ATOM 643 C CA . LEU A 1 95 ? 69.482 38.969 27.746 1.00 70.04 124 LEU A CA 1
ATOM 644 C C . LEU A 1 95 ? 69.022 39.635 26.454 1.00 70.72 124 LEU A C 1
ATOM 645 O O . LEU A 1 95 ? 69.779 40.375 25.825 1.00 72.53 124 LEU A O 1
ATOM 650 N N . LEU A 1 96 ? 67.779 39.370 26.061 1.00 70.30 125 LEU A N 1
ATOM 651 C CA . LEU A 1 96 ? 67.227 39.935 24.835 1.00 71.33 125 LEU A CA 1
ATOM 652 C C . LEU A 1 96 ? 66.009 40.806 25.120 1.00 70.78 125 LEU A C 1
ATOM 653 O O . LEU A 1 96 ? 65.533 40.873 26.254 1.00 70.87 125 LEU A O 1
ATOM 658 N N . GLY A 1 97 ? 65.504 41.465 24.081 1.00 70.27 126 GLY A N 1
ATOM 659 C CA . GLY A 1 97 ? 64.344 42.330 24.211 1.00 69.90 126 GLY A CA 1
ATOM 660 C C . GLY A 1 97 ? 63.030 41.592 24.034 1.00 67.21 126 GLY A C 1
ATOM 661 O O . GLY A 1 97 ? 62.912 40.422 24.397 1.00 63.28 126 GLY A O 1
ATOM 662 N N . LEU A 1 98 ? 62.038 42.277 23.472 1.00 69.42 127 LEU A N 1
ATOM 663 C CA . LEU A 1 98 ? 60.706 41.701 23.317 1.00 69.89 127 LEU A CA 1
ATOM 664 C C . LEU A 1 98 ? 60.641 40.688 22.178 1.00 68.49 127 LEU A C 1
ATOM 665 O O . LEU A 1 98 ? 61.505 40.663 21.303 1.00 65.54 127 LEU A O 1
ATOM 670 N N . SER A 1 99 ? 59.605 39.854 22.201 1.00 70.43 128 SER A N 1
ATOM 671 C CA . SER A 1 99 ? 59.397 38.849 21.165 1.00 70.32 128 SER A CA 1
ATOM 672 C C . SER A 1 99 ? 58.511 39.400 20.055 1.00 69.49 128 SER A C 1
ATOM 673 O O . SER A 1 99 ? 57.955 40.490 20.180 1.00 69.65 128 SER A O 1
ATOM 676 N N . LEU A 1 100 ? 58.372 38.639 18.975 1.00 68.62 129 LEU A N 1
ATOM 677 C CA . LEU A 1 100 ? 57.531 39.056 17.861 1.00 70.31 129 LEU A CA 1
ATOM 678 C C . LEU A 1 100 ? 56.055 39.029 18.239 1.00 73.75 129 LEU A C 1
ATOM 679 O O . LEU A 1 100 ? 55.240 39.695 17.607 1.00 77.61 129 LEU A O 1
ATOM 684 N N . GLU A 1 101 ? 55.715 38.257 19.267 1.00 72.50 130 GLU A N 1
ATOM 685 C CA . GLU A 1 101 ? 54.344 38.207 19.765 1.00 70.99 130 GLU A CA 1
ATOM 686 C C . GLU A 1 101 ? 54.070 39.408 20.664 1.00 73.57 130 GLU A C 1
ATOM 687 O O . GLU A 1 101 ? 52.953 39.931 20.697 1.00 75.88 130 GLU A O 1
ATOM 693 N N . ASP A 1 102 ? 55.095 39.841 21.394 1.00 72.36 131 ASP A N 1
ATOM 694 C CA . ASP A 1 102 ? 55.004 41.065 22.180 1.00 73.68 131 ASP A CA 1
ATOM 695 C C . ASP A 1 102 ? 54.858 42.259 21.247 1.00 76.85 131 ASP A C 1
ATOM 696 O O . ASP A 1 102 ? 53.983 43.103 21.437 1.00 79.98 131 ASP A O 1
ATOM 701 N N . LEU A 1 103 ? 55.719 42.313 20.234 1.00 76.65 132 LEU A N 1
ATOM 702 C CA . LEU A 1 103 ? 55.691 43.385 19.245 1.00 79.09 132 LEU A CA 1
ATOM 703 C C . LEU A 1 103 ? 54.430 43.322 18.386 1.00 79.66 132 LEU A C 1
ATOM 704 O O . LEU A 1 103 ? 53.973 44.341 17.863 1.00 80.07 132 LEU A O 1
ATOM 709 N N . PHE A 1 104 ? 53.878 42.120 18.242 1.00 79.58 133 PHE A N 1
ATOM 710 C CA . PHE A 1 104 ? 52.624 41.919 17.522 1.00 81.37 133 PHE A CA 1
ATOM 711 C C . PHE A 1 104 ? 51.506 42.688 18.212 1.00 84.85 133 PHE A C 1
ATOM 712 O O . PHE A 1 104 ? 50.859 43.545 17.609 1.00 88.66 133 PHE A O 1
ATOM 720 N N . ASN A 1 105 ? 51.300 42.374 19.487 1.00 83.36 134 ASN A N 1
ATOM 721 C CA . ASN A 1 105 ? 50.280 43.024 20.299 1.00 85.00 134 ASN A CA 1
ATOM 722 C C . ASN A 1 105 ? 50.515 44.525 20.440 1.00 86.22 134 ASN A C 1
ATOM 723 O O . ASN A 1 105 ? 49.568 45.296 20.597 1.00 90.08 134 ASN A O 1
ATOM 728 N N . ILE A 1 106 ? 51.780 44.933 20.386 1.00 83.79 135 ILE A N 1
ATOM 729 C CA . ILE A 1 106 ? 52.129 46.349 20.384 1.00 85.31 135 ILE A CA 1
ATOM 730 C C . ILE A 1 106 ? 51.611 47.013 19.107 1.00 86.65 135 ILE A C 1
ATOM 731 O O . ILE A 1 106 ? 51.066 48.116 19.145 1.00 88.57 135 ILE A O 1
ATOM 736 N N . CYS A 1 107 ? 51.762 46.323 17.980 1.00 84.59 136 CYS A N 1
ATOM 737 C CA . CYS A 1 107 ? 51.317 46.851 16.692 1.00 85.45 136 CYS A CA 1
ATOM 738 C C . CYS A 1 107 ? 49.884 46.433 16.356 1.00 87.68 136 CYS A C 1
ATOM 739 O O . CYS A 1 107 ? 49.551 46.221 15.189 1.00 86.58 136 CYS A O 1
ATOM 742 N N . ALA A 1 108 ? 49.050 46.320 17.389 1.00 91.15 137 ALA A N 1
ATOM 743 C CA . ALA A 1 108 ? 47.623 46.021 17.245 1.00 93.40 137 ALA A CA 1
ATOM 744 C C . ALA A 1 108 ? 47.346 44.732 16.469 1.00 91.12 137 ALA A C 1
ATOM 745 O O . ALA A 1 108 ? 46.346 44.633 15.758 1.00 92.92 137 ALA A O 1
ATOM 747 N N . ARG A 1 109 ? 48.236 43.754 16.616 1.00 88.15 138 ARG A N 1
ATOM 748 C CA . ARG A 1 109 ? 48.074 42.429 16.014 1.00 88.70 138 ARG A CA 1
ATOM 749 C C . ARG A 1 109 ? 47.901 42.465 14.496 1.00 88.76 138 ARG A C 1
ATOM 750 O O . ARG A 1 109 ? 47.033 41.784 13.945 1.00 89.34 138 ARG A O 1
ATOM 758 N N . LYS A 1 110 ? 48.738 43.253 13.828 1.00 88.51 139 LYS A N 1
ATOM 759 C CA . LYS A 1 110 ? 48.740 43.323 12.371 1.00 90.25 139 LYS A CA 1
ATOM 760 C C . LYS A 1 110 ? 50.026 43.965 11.858 1.00 90.56 139 LYS A C 1
ATOM 761 O O . LYS A 1 110 ? 50.221 45.175 11.984 1.00 93.31 139 LYS A O 1
ATOM 763 N N . PHE A 1 111 ? 50.903 43.147 11.285 1.00 87.96 140 PHE A N 1
ATOM 764 C CA . PHE A 1 111 ? 52.141 43.642 10.697 1.00 86.37 140 PHE A CA 1
ATOM 765 C C . PHE A 1 111 ? 51.934 44.029 9.240 1.00 90.12 140 PHE A C 1
ATOM 766 O O . PHE A 1 111 ? 51.152 43.401 8.525 1.00 91.59 140 PHE A O 1
ATOM 774 N N . SER A 1 112 ? 52.638 45.067 8.805 1.00 92.13 141 SER A N 1
ATOM 775 C CA . SER A 1 112 ? 52.609 45.474 7.408 1.00 95.38 141 SER A CA 1
ATOM 776 C C . SER A 1 112 ? 53.386 44.472 6.567 1.00 94.41 141 SER A C 1
ATOM 777 O O . SER A 1 112 ? 54.146 43.664 7.101 1.00 92.13 141 SER A O 1
ATOM 780 N N . LEU A 1 113 ? 53.191 44.526 5.254 1.00 96.63 142 LEU A N 1
ATOM 781 C CA . LEU A 1 113 ? 53.921 43.657 4.342 1.00 94.87 142 LEU A CA 1
ATOM 782 C C . LEU A 1 113 ? 55.420 43.889 4.485 1.00 95.29 142 LEU A C 1
ATOM 783 O O . LEU A 1 113 ? 56.197 42.939 4.572 1.00 93.46 142 LEU A O 1
ATOM 788 N N . LYS A 1 114 ? 55.809 45.160 4.533 1.00 98.15 143 LYS A N 1
ATOM 789 C CA . LYS A 1 114 ? 57.213 45.551 4.632 1.00 97.83 143 LYS A CA 1
ATOM 790 C C . LYS A 1 114 ? 57.913 44.909 5.825 1.00 94.50 143 LYS A C 1
ATOM 791 O O . LYS A 1 114 ? 59.059 44.472 5.723 1.00 92.29 143 LYS A O 1
ATOM 793 N N . THR A 1 115 ? 57.217 44.851 6.954 1.00 94.46 144 THR A N 1
ATOM 794 C CA . THR A 1 115 ? 57.782 44.272 8.165 1.00 90.81 144 THR A CA 1
ATOM 795 C C . THR A 1 115 ? 57.890 42.757 8.045 1.00 87.17 144 THR A C 1
ATOM 796 O O . THR A 1 115 ? 58.942 42.182 8.322 1.00 83.83 144 THR A O 1
ATOM 800 N N . VAL A 1 116 ? 56.800 42.121 7.623 1.00 86.23 145 VAL A N 1
ATOM 801 C CA . VAL A 1 116 ? 56.775 40.674 7.432 1.00 81.84 145 VAL A CA 1
ATOM 802 C C . VAL A 1 116 ? 57.895 40.228 6.496 1.00 79.16 145 VAL A C 1
ATOM 803 O O . VAL A 1 116 ? 58.572 39.234 6.759 1.00 76.68 145 VAL A O 1
ATOM 807 N N . LEU A 1 117 ? 58.097 40.977 5.415 1.00 80.26 146 LEU A N 1
ATOM 808 C CA . LEU A 1 117 ? 59.174 40.691 4.471 1.00 79.36 146 LEU A CA 1
ATOM 809 C C . LEU A 1 117 ? 60.544 40.837 5.134 1.00 78.46 146 LEU A C 1
ATOM 810 O O . LEU A 1 117 ? 61.446 40.033 4.894 1.00 76.58 146 LEU A O 1
ATOM 815 N N . MET A 1 118 ? 60.695 41.864 5.966 1.00 80.11 147 MET A N 1
ATOM 816 C CA . MET A 1 118 ? 61.937 42.062 6.705 1.00 78.98 147 MET A CA 1
ATOM 817 C C . MET A 1 118 ? 62.141 40.932 7.705 1.00 75.27 147 MET A C 1
ATOM 818 O O . MET A 1 118 ? 63.252 40.424 7.867 1.00 73.06 147 MET A O 1
ATOM 823 N N . ILE A 1 119 ? 61.058 40.543 8.370 1.00 76.15 148 ILE A N 1
ATOM 824 C CA . ILE A 1 119 ? 61.077 39.405 9.281 1.00 74.04 148 ILE A CA 1
ATOM 825 C C . ILE A 1 119 ? 61.472 38.130 8.549 1.00 74.17 148 ILE A C 1
ATOM 826 O O . ILE A 1 119 ? 62.403 37.433 8.955 1.00 71.63 148 ILE A O 1
ATOM 831 N N . ALA A 1 120 ? 60.757 37.840 7.466 1.00 73.38 149 ALA A N 1
ATOM 832 C CA . ALA A 1 120 ? 60.982 36.632 6.679 1.00 73.18 149 ALA A CA 1
ATOM 833 C C . ALA A 1 120 ? 62.427 36.515 6.203 1.00 73.59 149 ALA A C 1
ATOM 834 O O . ALA A 1 120 ? 63.010 35.430 6.228 1.00 72.17 149 ALA A O 1
ATOM 836 N N . LYS A 1 121 ? 62.996 37.638 5.774 1.00 76.49 150 LYS A N 1
ATOM 837 C CA . LYS A 1 121 ? 64.379 37.676 5.308 1.00 77.64 150 LYS A CA 1
ATOM 838 C C . LYS A 1 121 ? 65.345 37.185 6.380 1.00 76.57 150 LYS A C 1
ATOM 839 O O . LYS A 1 121 ? 66.205 36.346 6.116 1.00 76.45 150 LYS A O 1
ATOM 845 N N . GLN A 1 122 ? 65.193 37.708 7.592 1.00 76.23 151 GLN A N 1
ATOM 846 C CA . GLN A 1 122 ? 66.067 37.335 8.697 1.00 75.31 151 GLN A CA 1
ATOM 847 C C . GLN A 1 122 ? 65.881 35.879 9.113 1.00 71.24 151 GLN A C 1
ATOM 848 O O . GLN A 1 122 ? 66.855 35.159 9.329 1.00 69.14 151 GLN A O 1
ATOM 854 N N . LEU A 1 123 ? 64.627 35.451 9.220 1.00 70.69 152 LEU A N 1
ATOM 855 C CA . LEU A 1 123 ? 64.316 34.113 9.714 1.00 68.80 152 LEU A CA 1
ATOM 856 C C . LEU A 1 123 ? 64.765 33.014 8.753 1.00 68.91 152 LEU A C 1
ATOM 857 O O . LEU A 1 123 ? 65.250 31.969 9.186 1.00 68.17 152 LEU A O 1
ATOM 862 N N . LEU A 1 124 ? 64.601 33.250 7.454 1.00 69.37 153 LEU A N 1
ATOM 863 C CA . LEU A 1 124 ? 65.047 32.292 6.447 1.00 68.08 153 LEU A CA 1
ATOM 864 C C . LEU A 1 124 ? 66.561 32.144 6.503 1.00 68.85 153 LEU A C 1
ATOM 865 O O . LEU A 1 124 ? 67.101 31.070 6.240 1.00 69.42 153 LEU A O 1
ATOM 870 N N . HIS A 1 125 ? 67.242 33.231 6.845 1.00 69.81 154 HIS A N 1
ATOM 871 C CA . HIS A 1 125 ? 68.674 33.175 7.092 1.00 70.55 154 HI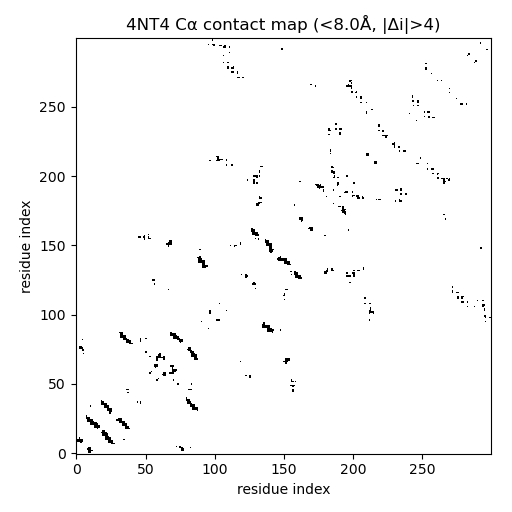S A CA 1
ATOM 872 C C . HIS A 1 125 ? 68.939 32.425 8.387 1.00 68.44 154 HIS A C 1
ATOM 873 O O . HIS A 1 125 ? 69.700 31.461 8.413 1.00 68.97 154 HIS A O 1
ATOM 880 N N . ARG A 1 126 ? 68.291 32.879 9.455 1.00 66.82 155 ARG A N 1
ATOM 881 C CA . ARG A 1 126 ? 68.437 32.282 10.776 1.00 64.90 155 ARG A CA 1
ATOM 882 C C . ARG A 1 126 ? 68.201 30.772 10.746 1.00 63.32 155 ARG A C 1
ATOM 883 O O . ARG A 1 126 ? 69.037 29.993 11.204 1.00 61.21 155 ARG A O 1
ATOM 891 N N . ILE A 1 127 ? 67.067 30.367 10.185 1.00 64.57 156 ILE A N 1
ATOM 892 C CA . ILE A 1 127 ? 66.691 28.960 10.160 1.00 64.88 156 ILE A CA 1
ATOM 893 C C . ILE A 1 127 ? 67.600 28.151 9.228 1.00 64.06 156 ILE A C 1
ATOM 894 O O . ILE A 1 127 ? 67.734 26.938 9.391 1.00 63.51 156 ILE A O 1
ATOM 899 N N . GLU A 1 128 ? 68.239 28.820 8.270 1.00 65.37 157 GLU A N 1
ATOM 900 C CA . GLU A 1 128 ? 69.172 28.137 7.377 1.00 67.27 157 GLU A CA 1
ATOM 901 C C . GLU A 1 128 ? 70.440 27.740 8.123 1.00 69.75 157 GLU A C 1
ATOM 902 O O . GLU A 1 128 ? 70.991 26.662 7.899 1.00 72.50 157 GLU A O 1
ATOM 908 N N . TYR A 1 129 ? 70.896 28.618 9.011 1.00 69.18 158 TYR A N 1
ATOM 909 C CA . TYR A 1 129 ? 72.090 28.349 9.799 1.00 67.18 158 TYR A CA 1
ATOM 910 C C . TYR A 1 129 ? 71.867 27.167 10.734 1.00 64.59 158 TYR A C 1
ATOM 911 O O . TYR A 1 129 ? 72.748 26.323 10.902 1.00 64.85 158 TYR A O 1
ATOM 920 N N . VAL A 1 130 ? 70.686 27.116 11.342 1.00 62.73 159 VAL A N 1
ATOM 921 C CA . VAL A 1 130 ? 70.330 26.024 12.241 1.00 62.22 159 VAL A CA 1
ATOM 922 C C . VAL A 1 130 ? 70.422 24.685 11.521 1.00 63.11 159 VAL A C 1
ATOM 923 O O . VAL A 1 130 ? 70.972 23.719 12.049 1.00 62.74 159 VAL A O 1
ATOM 927 N N . HIS A 1 131 ? 69.891 24.641 10.305 1.00 65.05 160 HIS A N 1
ATOM 928 C CA . HIS A 1 131 ? 69.913 23.424 9.506 1.00 63.51 160 HIS A CA 1
ATOM 929 C C . HIS A 1 131 ? 71.329 23.074 9.058 1.00 65.65 160 HIS A C 1
ATOM 930 O O . HIS A 1 131 ? 71.664 21.900 8.905 1.00 67.56 160 HIS A O 1
ATOM 937 N N . SER A 1 132 ? 72.158 24.095 8.858 1.00 66.61 161 SER A N 1
ATOM 938 C CA . SER A 1 132 ? 73.537 23.889 8.428 1.00 70.11 161 SER A CA 1
ATOM 939 C C . SER A 1 132 ? 74.362 23.266 9.550 1.00 72.91 161 SER A C 1
ATOM 940 O O . SER A 1 132 ? 75.389 22.632 9.304 1.00 78.33 161 SER A O 1
ATOM 943 N N . ARG A 1 133 ? 73.899 23.450 10.782 1.00 70.73 162 ARG A N 1
ATOM 944 C CA . ARG A 1 133 ? 74.534 22.844 11.945 1.00 69.96 162 ARG A CA 1
ATOM 945 C C . ARG A 1 133 ? 73.870 21.515 12.289 1.00 68.32 162 ARG A C 1
ATOM 946 O O . ARG A 1 133 ? 73.960 21.038 13.422 1.00 69.56 162 ARG A O 1
ATOM 954 N N . HIS A 1 134 ? 73.197 20.938 11.295 1.00 65.92 163 HIS A N 1
ATOM 955 C CA . HIS A 1 134 ? 72.593 19.609 11.383 1.00 64.50 163 HIS A CA 1
ATOM 956 C C . HIS A 1 134 ? 71.465 19.500 12.406 1.00 63.10 163 HIS A C 1
ATOM 957 O O . HIS A 1 134 ? 71.306 18.462 13.047 1.00 63.46 163 HIS A O 1
ATOM 964 N N . LEU A 1 135 ? 70.669 20.555 12.544 1.00 62.40 164 LEU A N 1
ATOM 965 C CA . LEU A 1 135 ? 69.558 20.537 13.492 1.00 62.01 164 LEU A CA 1
ATOM 966 C C . LEU A 1 135 ? 68.230 20.894 12.838 1.00 63.13 164 LEU A C 1
ATOM 967 O O . LEU A 1 135 ? 68.185 21.649 11.866 1.00 63.25 164 LEU A O 1
ATOM 972 N N . ILE A 1 136 ? 67.153 20.330 13.375 1.00 65.22 165 ILE A N 1
ATOM 973 C CA . ILE A 1 136 ? 65.804 20.750 13.023 1.00 67.57 165 ILE A CA 1
ATOM 974 C C . ILE A 1 136 ? 65.166 21.364 14.267 1.00 66.18 165 ILE A C 1
ATOM 975 O O . ILE A 1 136 ? 65.266 20.815 15.364 1.00 65.51 165 ILE A O 1
ATOM 980 N N . TYR A 1 137 ? 64.531 22.518 14.091 1.00 66.23 166 TYR A N 1
ATOM 981 C CA . TYR A 1 137 ? 64.074 23.341 15.210 1.00 65.65 166 TYR A CA 1
ATOM 982 C C . TYR A 1 137 ? 62.851 22.762 15.930 1.00 65.99 166 TYR A C 1
ATOM 983 O O . TYR A 1 137 ? 62.890 22.529 17.140 1.00 64.59 166 TYR A O 1
ATOM 992 N N . ARG A 1 138 ? 61.773 22.559 15.176 1.00 68.04 167 ARG A N 1
ATOM 993 C CA . ARG A 1 138 ? 60.558 21.878 15.643 1.00 70.80 167 ARG A CA 1
ATOM 994 C C . ARG A 1 138 ? 59.710 22.650 16.662 1.00 73.02 167 ARG A C 1
ATOM 995 O O . ARG A 1 138 ? 58.743 22.101 17.189 1.00 73.32 167 ARG A O 1
ATOM 1003 N N . ASP A 1 139 ? 60.041 23.911 16.932 1.00 75.07 168 ASP A N 1
ATOM 1004 C CA . ASP A 1 139 ? 59.234 24.702 17.865 1.00 78.89 168 ASP A CA 1
ATOM 1005 C C . ASP A 1 139 ? 59.008 26.124 17.363 1.00 79.06 168 ASP A C 1
ATOM 1006 O O . ASP A 1 139 ? 59.396 27.091 18.020 1.00 78.73 168 ASP A O 1
ATOM 1011 N N . VAL A 1 140 ? 58.366 26.253 16.208 1.00 79.50 169 VAL A N 1
ATOM 1012 C CA . VAL A 1 140 ? 58.140 27.569 15.623 1.00 77.37 169 VAL A CA 1
ATOM 1013 C C . VAL A 1 140 ? 56.894 28.240 16.184 1.00 76.38 169 VAL A C 1
ATOM 1014 O O . VAL A 1 140 ? 55.784 27.726 16.049 1.00 75.81 169 VAL A O 1
ATOM 1018 N N . LYS A 1 141 ? 57.102 29.392 16.813 1.00 75.29 170 LYS A N 1
ATOM 1019 C CA . LYS A 1 141 ? 56.023 30.254 17.276 1.00 74.35 170 LYS A CA 1
ATOM 1020 C C . LYS A 1 141 ? 56.602 31.652 17.479 1.00 72.40 170 LYS A C 1
ATOM 1021 O O . LYS A 1 141 ? 57.797 31.790 17.732 1.00 68.55 170 LYS A O 1
ATOM 1027 N N . PRO A 1 142 ? 55.765 32.697 17.348 1.00 75.05 171 PRO A N 1
ATOM 1028 C CA . PRO A 1 142 ? 56.245 34.081 17.466 1.00 74.80 171 PRO A CA 1
ATOM 1029 C C . PRO A 1 142 ? 56.901 34.384 18.812 1.00 74.45 171 PRO A C 1
ATOM 1030 O O . PRO A 1 142 ? 57.731 35.289 18.897 1.00 74.05 171 PRO A O 1
ATOM 1034 N N . GLU A 1 143 ? 56.548 33.617 19.840 1.00 75.31 172 GLU A N 1
ATOM 1035 C CA . GLU A 1 143 ? 57.080 33.832 21.181 1.00 76.02 172 GLU A CA 1
ATOM 1036 C C . GLU A 1 143 ? 58.573 33.515 21.294 1.00 73.07 172 GLU A C 1
ATOM 1037 O O . GLU A 1 143 ? 59.220 33.903 22.267 1.00 73.00 172 GLU A O 1
ATOM 1043 N N . ASN A 1 144 ? 59.120 32.814 20.304 1.00 69.96 173 ASN A N 1
ATOM 1044 C CA . ASN A 1 144 ? 60.514 32.380 20.365 1.00 66.60 173 ASN A CA 1
ATOM 1045 C C . ASN A 1 144 ? 61.452 33.182 19.467 1.00 64.81 173 ASN A C 1
ATOM 1046 O O . ASN A 1 144 ? 62.579 32.759 19.206 1.00 61.91 173 ASN A O 1
ATOM 1051 N N . PHE A 1 145 ? 60.990 34.334 18.995 1.00 65.72 174 PHE A N 1
ATOM 1052 C CA . PHE A 1 145 ? 61.835 35.213 18.193 1.00 63.14 174 PHE A CA 1
ATOM 1053 C C . PHE A 1 145 ? 61.904 36.597 18.823 1.00 64.03 174 PHE A C 1
ATOM 1054 O O . PHE A 1 145 ? 60.916 37.330 18.835 1.00 63.39 174 PHE A O 1
ATOM 1062 N N . LEU A 1 146 ? 63.078 36.946 19.340 1.00 65.35 175 LEU A N 1
ATOM 1063 C CA . LEU A 1 146 ? 63.237 38.157 20.139 1.00 67.50 175 LEU A CA 1
ATOM 1064 C C . LEU A 1 146 ? 64.184 39.171 19.506 1.00 67.34 175 LEU A C 1
ATOM 1065 O O . LEU A 1 146 ? 65.233 38.809 18.974 1.00 66.53 175 LEU A O 1
ATOM 1070 N N . ILE A 1 147 ? 63.808 40.444 19.573 1.00 68.35 176 ILE A N 1
ATOM 1071 C CA . ILE A 1 147 ? 64.687 41.521 19.137 1.00 68.86 176 ILE A CA 1
ATOM 1072 C C . ILE A 1 147 ? 65.740 41.778 20.206 1.00 69.75 176 ILE A C 1
ATOM 1073 O O . ILE A 1 147 ? 65.513 41.505 21.385 1.00 69.70 176 ILE A O 1
ATOM 1078 N N . GLY A 1 148 ? 66.893 42.293 19.793 1.00 71.69 177 GLY A N 1
ATOM 1079 C CA . GLY A 1 148 ? 67.958 42.601 20.728 1.00 75.60 177 GLY A CA 1
ATOM 1080 C C . GLY A 1 148 ? 67.617 43.806 21.582 1.00 81.85 177 GLY A C 1
ATOM 1081 O O . GLY A 1 148 ? 66.748 44.603 21.225 1.00 82.14 177 GLY A O 1
ATOM 1082 N N . ARG A 1 149 ? 68.299 43.939 22.716 1.00 87.43 178 ARG A N 1
ATOM 1083 C CA . ARG A 1 149 ? 68.090 45.075 23.607 1.00 92.62 178 ARG A CA 1
ATOM 1084 C C . ARG A 1 149 ? 68.553 46.366 22.943 1.00 99.08 178 ARG A C 1
ATOM 1085 O O . ARG A 1 149 ? 69.551 46.376 22.229 1.00 99.12 178 ARG A O 1
ATOM 1087 N N . THR A 1 150 ? 67.821 47.450 23.181 1.00 105.25 179 THR A N 1
ATOM 1088 C CA . THR A 1 150 ? 68.127 48.736 22.563 1.00 111.20 179 THR A CA 1
ATOM 1089 C C . THR A 1 150 ? 69.481 49.269 23.025 1.00 118.57 179 THR A C 1
ATOM 1090 O O . THR A 1 150 ? 70.166 49.976 22.283 1.00 119.73 179 THR A O 1
ATOM 1094 N N . SER A 1 151 ? 69.859 48.921 24.252 1.00 125.11 180 SER A N 1
ATOM 1095 C CA . SER A 1 151 ? 71.145 49.323 24.816 1.00 129.44 180 SER A CA 1
ATOM 1096 C C . SER A 1 151 ? 72.302 48.892 23.917 1.00 129.23 180 SER A C 1
ATOM 1097 O O . SER A 1 151 ? 73.052 49.728 23.412 1.00 134.72 180 SER A O 1
ATOM 1100 N N . THR A 1 152 ? 72.440 47.586 23.720 1.00 124.99 181 THR A N 1
ATOM 1101 C CA . THR A 1 152 ? 73.399 47.064 22.756 1.00 122.85 181 THR A CA 1
ATOM 1102 C C . THR A 1 152 ? 72.784 47.119 21.365 1.00 119.83 181 THR A C 1
ATOM 1103 O O . THR A 1 152 ? 71.950 46.281 21.025 1.00 118.69 181 THR A O 1
ATOM 1105 N N . LYS A 1 153 ? 73.204 48.105 20.572 1.00 118.05 182 LYS A N 1
ATOM 1106 C CA . LYS A 1 153 ? 72.616 48.392 19.259 1.00 113.67 182 LYS A CA 1
ATOM 1107 C C . LYS A 1 153 ? 72.356 47.144 18.414 1.00 109.24 182 LYS A C 1
ATOM 1108 O O . LYS A 1 153 ? 73.066 46.869 17.447 1.00 110.53 182 LYS A O 1
ATOM 1110 N N . ARG A 1 154 ? 71.327 46.397 18.799 1.00 104.84 183 ARG A N 1
ATOM 1111 C CA . ARG A 1 154 ? 70.929 45.185 18.098 1.00 100.23 183 ARG A CA 1
ATOM 1112 C C . ARG A 1 154 ? 69.410 45.087 18.091 1.00 96.99 183 ARG A C 1
ATOM 1113 O O . ARG A 1 154 ? 68.842 44.003 17.966 1.00 94.02 183 ARG A O 1
ATOM 1115 N N . GLU A 1 155 ? 68.763 46.240 18.225 1.00 97.76 184 GLU A N 1
ATOM 1116 C CA . GLU A 1 155 ? 67.308 46.320 18.251 1.00 95.17 184 GLU A CA 1
ATOM 1117 C C . GLU A 1 155 ? 66.696 45.963 16.900 1.00 92.50 184 GLU A C 1
ATOM 1118 O O . GLU A 1 155 ? 65.492 45.723 16.801 1.00 89.77 184 GLU A O 1
ATOM 1124 N N . LYS A 1 156 ? 67.530 45.923 15.866 1.00 92.54 185 LYS A N 1
ATOM 1125 C CA . LYS A 1 156 ? 67.074 45.585 14.523 1.00 90.26 185 LYS A CA 1
ATOM 1126 C C . LYS A 1 156 ? 67.429 44.149 14.143 1.00 85.84 185 LYS A C 1
ATOM 1127 O O . LYS A 1 156 ? 67.448 43.802 12.962 1.00 85.57 185 LYS A O 1
ATOM 1129 N N . ILE A 1 157 ? 67.708 43.317 15.143 1.00 82.60 186 ILE A N 1
ATOM 1130 C CA . ILE A 1 157 ? 68.071 41.923 14.894 1.00 78.93 186 ILE A CA 1
ATOM 1131 C C . ILE A 1 157 ? 67.084 40.949 15.530 1.00 75.37 186 ILE A C 1
ATOM 1132 O O . ILE A 1 157 ? 66.818 41.015 16.730 1.00 74.90 186 ILE A O 1
ATOM 1137 N N . ILE A 1 158 ? 66.547 40.045 14.716 1.00 73.49 187 ILE A N 1
ATOM 1138 C CA . ILE A 1 158 ? 65.647 39.008 15.207 1.00 71.12 187 ILE A CA 1
ATOM 1139 C C . ILE A 1 158 ? 66.450 37.785 15.632 1.00 70.45 187 ILE A C 1
ATOM 1140 O O . ILE A 1 158 ? 67.191 37.214 14.830 1.00 69.72 187 ILE A O 1
ATOM 1145 N N . HIS A 1 159 ? 66.309 37.388 16.893 1.00 71.14 188 HIS A N 1
ATOM 1146 C CA . HIS A 1 159 ? 67.043 36.241 17.421 1.00 70.06 188 HIS A CA 1
ATOM 1147 C C . HIS A 1 159 ? 66.159 35.001 17.495 1.00 68.59 188 HIS A C 1
ATOM 1148 O O . HIS A 1 159 ? 64.935 35.100 17.444 1.00 71.75 188 HIS A O 1
ATOM 1155 N N . ILE A 1 160 ? 66.785 33.836 17.618 1.00 65.63 189 ILE A N 1
ATOM 1156 C CA . ILE A 1 160 ? 66.049 32.589 17.771 1.00 65.29 189 ILE A CA 1
ATOM 1157 C C . ILE A 1 160 ? 66.490 31.869 19.050 1.00 67.84 189 ILE A C 1
ATOM 1158 O O . ILE A 1 160 ? 67.685 31.742 19.328 1.00 69.58 189 ILE A O 1
ATOM 1163 N N . ILE A 1 161 ? 65.513 31.430 19.842 1.00 68.81 190 ILE A N 1
ATOM 1164 C CA . ILE A 1 161 ? 65.782 30.809 21.140 1.00 69.95 190 ILE A CA 1
ATOM 1165 C C . ILE A 1 161 ? 65.009 29.500 21.328 1.00 70.02 190 ILE A C 1
ATOM 1166 O O . ILE A 1 161 ? 64.390 28.995 20.392 1.00 70.35 190 ILE A O 1
ATOM 1171 N N . ASP A 1 162 ? 65.059 28.965 22.547 1.00 72.13 191 ASP A N 1
ATOM 1172 C CA . ASP A 1 162 ? 64.288 27.789 22.949 1.00 73.31 191 ASP A CA 1
ATOM 1173 C C . ASP A 1 162 ? 64.583 26.567 22.084 1.00 74.87 191 ASP A C 1
ATOM 1174 O O . ASP A 1 162 ? 63.822 26.241 21.174 1.00 75.56 191 ASP A O 1
ATOM 1176 N N . PHE A 1 163 ? 65.682 25.885 22.386 1.00 76.08 192 PHE A N 1
ATOM 1177 C CA . PHE A 1 163 ? 66.141 24.774 21.561 1.00 76.44 192 PHE A CA 1
ATOM 1178 C C . PHE A 1 163 ? 65.964 23.412 22.226 1.00 78.83 192 PHE A C 1
ATOM 1179 O O . PHE A 1 163 ? 66.545 22.423 21.781 1.00 83.54 192 PHE A O 1
ATOM 1187 N N . GLY A 1 164 ? 65.159 23.360 23.280 1.00 76.74 193 GLY A N 1
ATOM 1188 C CA . GLY A 1 164 ? 64.963 22.130 24.026 1.00 74.96 193 GLY A CA 1
ATOM 1189 C C . GLY A 1 164 ? 64.232 21.042 23.260 1.00 72.93 193 GLY A C 1
ATOM 1190 O O . GLY A 1 164 ? 64.324 19.864 23.606 1.00 75.91 193 GLY A O 1
ATOM 1191 N N . LEU A 1 165 ? 63.508 21.430 22.216 1.00 68.89 194 LEU A N 1
ATOM 1192 C CA . LEU A 1 165 ? 62.703 20.477 21.460 1.00 68.86 194 LEU A CA 1
ATOM 1193 C C . LEU A 1 165 ? 63.306 20.156 20.097 1.00 67.49 194 LEU A C 1
ATOM 1194 O O . LEU A 1 165 ? 62.612 19.667 19.206 1.00 67.47 194 LEU A O 1
ATOM 1197 N N . ALA A 1 166 ? 64.598 20.422 19.938 1.00 67.15 195 ALA A N 1
ATOM 1198 C CA . ALA A 1 166 ? 65.263 20.196 18.658 1.00 65.17 195 ALA A CA 1
ATOM 1199 C C . ALA A 1 166 ? 65.761 18.763 18.522 1.00 65.48 195 ALA A C 1
ATOM 1200 O O . ALA A 1 166 ? 65.880 18.038 19.507 1.00 67.88 195 ALA A O 1
ATOM 1202 N N . LYS A 1 167 ? 66.048 18.365 17.288 1.00 64.94 196 LYS A N 1
ATOM 1203 C CA . LYS A 1 167 ? 66.579 17.037 17.009 1.00 67.40 196 LYS A CA 1
ATOM 1204 C C . LYS A 1 167 ? 67.657 17.118 15.931 1.00 69.15 196 LYS A C 1
ATOM 1205 O O . LYS A 1 167 ? 67.582 17.950 15.028 1.00 67.41 196 LYS A O 1
ATOM 1211 N N . GLU A 1 168 ? 68.673 16.271 16.041 1.00 72.57 197 GLU A N 1
ATOM 1212 C CA . GLU A 1 168 ? 69.668 16.156 14.986 1.00 73.28 197 GLU A CA 1
ATOM 1213 C C . GLU A 1 168 ? 69.092 15.310 13.859 1.00 72.35 197 GLU A C 1
ATOM 1214 O O . GLU A 1 168 ? 68.641 14.189 14.092 1.00 72.22 197 GLU A O 1
ATOM 1220 N N . TYR A 1 169 ? 69.092 15.844 12.643 1.00 71.09 198 TYR A N 1
ATOM 1221 C CA . TYR A 1 169 ? 68.555 15.091 11.514 1.00 69.92 198 TYR A CA 1
ATOM 1222 C C . TYR A 1 169 ? 69.669 14.371 10.756 1.00 69.35 198 TYR A C 1
ATOM 1223 O O . TYR A 1 169 ? 69.415 13.669 9.779 1.00 70.35 198 TYR A O 1
ATOM 1232 N N . ILE A 1 170 ? 70.901 14.544 11.220 1.00 68.70 199 ILE A N 1
ATOM 1233 C CA . ILE A 1 170 ? 72.023 13.772 10.704 1.00 70.71 199 ILE A CA 1
ATOM 1234 C C . ILE A 1 170 ? 72.482 12.765 11.753 1.00 74.56 199 ILE A C 1
ATOM 1235 O O . ILE A 1 170 ? 72.957 13.141 12.825 1.00 74.42 199 ILE A O 1
ATOM 1240 N N . ASP A 1 171 ? 72.329 11.485 11.435 1.00 79.98 200 ASP A N 1
ATOM 1241 C CA . ASP A 1 171 ? 72.632 10.404 12.366 1.00 85.85 200 ASP A CA 1
ATOM 1242 C C . ASP A 1 171 ? 74.121 10.356 12.711 1.00 91.77 200 ASP A C 1
ATOM 1243 O O . ASP A 1 171 ? 74.971 10.659 11.873 1.00 91.96 200 ASP A O 1
ATOM 1248 N N . LEU A 1 172 ? 74.426 9.977 13.950 1.00 97.56 201 LEU A N 1
ATOM 1249 C CA . LEU A 1 172 ? 75.809 9.858 14.405 1.00 102.24 201 LEU A CA 1
ATOM 1250 C C . LEU A 1 172 ? 76.487 8.661 13.746 1.00 107.06 201 LEU A C 1
ATOM 1251 O O . LEU A 1 172 ? 77.592 8.773 13.218 1.00 107.73 201 LEU A O 1
ATOM 1253 N N . ASP A 1 173 ? 75.820 7.512 13.790 1.00 110.91 202 ASP A N 1
ATOM 1254 C CA . ASP A 1 173 ? 76.250 6.355 13.016 1.00 115.08 202 ASP A CA 1
ATOM 1255 C C . ASP A 1 173 ? 75.703 6.499 11.599 1.00 114.80 202 ASP A C 1
ATOM 1256 O O . ASP A 1 173 ? 74.786 7.288 11.371 1.00 113.92 202 ASP A O 1
ATOM 1261 N N . THR A 1 174 ? 76.280 5.761 10.651 1.00 112.88 203 THR A N 1
ATOM 1262 C CA . THR A 1 174 ? 75.914 5.827 9.226 1.00 109.37 203 THR A CA 1
ATOM 1263 C C . THR A 1 174 ? 76.191 7.194 8.585 1.00 104.06 203 THR A C 1
ATOM 1264 O O . THR A 1 174 ? 76.465 7.273 7.386 1.00 104.57 203 THR A O 1
ATOM 1268 N N . ASN A 1 175 ? 76.105 8.255 9.387 1.00 98.01 204 ASN A N 1
ATOM 1269 C CA . ASN A 1 175 ? 76.370 9.628 8.959 1.00 92.75 204 ASN A CA 1
ATOM 1270 C C . ASN A 1 175 ? 75.415 10.108 7.866 1.00 88.67 204 ASN A C 1
ATOM 1271 O O . ASN A 1 175 ? 75.779 10.942 7.036 1.00 87.38 204 ASN A O 1
ATOM 1276 N N . ARG A 1 176 ? 74.192 9.587 7.874 1.00 86.27 205 ARG A N 1
ATOM 1277 C CA . ARG A 1 176 ? 73.194 9.974 6.882 1.00 82.32 205 ARG A CA 1
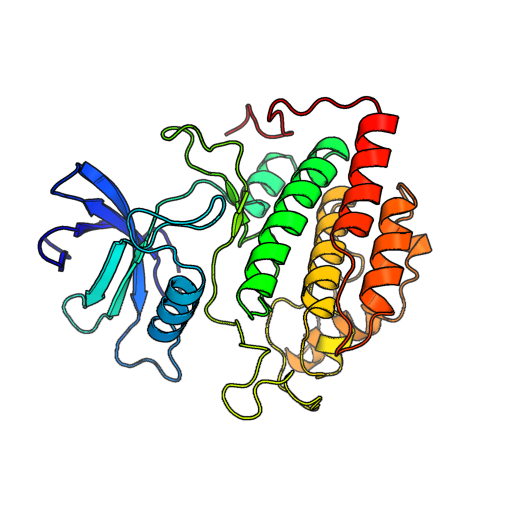ATOM 1278 C C . ARG A 1 176 ? 71.984 10.656 7.510 1.00 79.37 205 ARG A C 1
ATOM 1279 O O . ARG A 1 176 ? 71.931 10.865 8.722 1.00 82.75 205 ARG A O 1
ATOM 1287 N N . HIS A 1 177 ? 71.014 10.997 6.667 1.00 73.88 206 HIS A N 1
ATOM 1288 C CA . HIS A 1 177 ? 69.752 11.574 7.115 1.00 67.81 206 HIS A CA 1
ATOM 1289 C C . HIS A 1 177 ? 68.979 10.555 7.945 1.00 66.54 206 HIS A C 1
ATOM 1290 O O . HIS A 1 177 ? 69.008 9.360 7.647 1.00 67.90 206 HIS A O 1
ATOM 1297 N N . ILE A 1 178 ? 68.294 11.023 8.986 1.00 65.05 207 ILE A N 1
ATOM 1298 C CA . ILE A 1 178 ? 67.513 10.129 9.836 1.00 66.54 207 ILE A CA 1
ATOM 1299 C C . ILE A 1 178 ? 66.413 9.448 9.025 1.00 69.71 207 ILE A C 1
ATOM 1300 O O . ILE A 1 178 ? 65.803 10.067 8.153 1.00 67.46 207 ILE A O 1
ATOM 1305 N N . PRO A 1 179 ? 66.175 8.156 9.298 1.00 75.56 208 PRO A N 1
ATOM 1306 C CA . PRO A 1 179 ? 65.172 7.394 8.548 1.00 80.75 208 PRO A CA 1
ATOM 1307 C C . PRO A 1 179 ? 63.767 7.935 8.769 1.00 83.36 208 PRO A C 1
ATOM 1308 O O . PRO A 1 179 ? 63.495 8.536 9.808 1.00 82.29 208 PRO A O 1
ATOM 1312 N N . TYR A 1 180 ? 62.889 7.724 7.797 1.00 87.62 209 TYR A N 1
ATOM 1313 C CA . TYR A 1 180 ? 61.519 8.203 7.897 1.00 90.50 209 TYR A CA 1
ATOM 1314 C C . TYR A 1 180 ? 60.663 7.244 8.716 1.00 96.82 209 TYR A C 1
ATOM 1315 O O . TYR A 1 180 ? 60.343 6.140 8.273 1.00 100.03 209 TYR A O 1
ATOM 1324 N N . ARG A 1 181 ? 60.307 7.673 9.921 1.00 99.45 210 ARG A N 1
ATOM 1325 C CA . ARG A 1 181 ? 59.417 6.903 10.777 1.00 104.18 210 ARG A CA 1
ATOM 1326 C C . ARG A 1 181 ? 58.140 7.687 11.029 1.00 106.24 210 ARG A C 1
ATOM 1327 O O . ARG A 1 181 ? 58.113 8.910 10.891 1.00 103.72 210 ARG A O 1
ATOM 1331 N N . GLU A 1 182 ? 57.081 6.978 11.398 1.00 111.61 211 GLU A N 1
ATOM 1332 C CA . GLU A 1 182 ? 55.807 7.619 11.686 1.00 115.01 211 GLU A CA 1
ATOM 1333 C C . GLU A 1 182 ? 55.315 7.278 13.084 1.00 119.20 211 GLU A C 1
ATOM 1334 O O . GLU A 1 182 ? 56.063 6.742 13.905 1.00 118.66 211 GLU A O 1
ATOM 1340 N N . HIS A 1 183 ? 54.054 7.611 13.341 1.00 124.15 212 HIS A N 1
ATOM 1341 C CA . HIS A 1 183 ? 53.415 7.374 14.630 1.00 129.60 212 HIS A CA 1
ATOM 1342 C C . HIS A 1 183 ? 54.181 8.030 15.774 1.00 131.02 212 HIS A C 1
ATOM 1343 O O . HIS A 1 183 ? 54.074 7.612 16.927 1.00 130.34 212 HIS A O 1
ATOM 1350 N N . LYS A 1 184 ? 54.955 9.061 15.447 1.00 133.13 213 LYS A N 1
ATOM 1351 C CA . LYS A 1 184 ? 55.627 9.862 16.459 1.00 134.43 213 LYS A CA 1
ATOM 1352 C C . LYS A 1 184 ? 54.575 10.623 17.261 1.00 142.10 213 LYS A C 1
ATOM 1353 O O . LYS A 1 184 ? 53.407 10.652 16.878 1.00 143.48 213 LYS A O 1
ATOM 1359 N N . SER A 1 185 ? 54.990 11.232 18.368 1.00 148.00 214 SER A N 1
ATOM 1360 C CA . SER A 1 185 ? 54.064 11.884 19.295 1.00 153.74 214 SER A CA 1
ATOM 1361 C C . SER A 1 185 ? 53.274 13.038 18.671 1.00 156.30 214 SER A C 1
ATOM 1362 O O . SER A 1 185 ? 52.351 12.818 17.887 1.00 158.27 214 SER A O 1
ATOM 1365 N N . LEU A 1 186 ? 53.642 14.258 19.053 1.00 160.92 215 LEU A N 1
ATOM 1366 C CA . LEU A 1 186 ? 53.032 15.501 18.576 1.00 164.48 215 LEU A CA 1
ATOM 1367 C C . LEU A 1 186 ? 53.634 16.629 19.397 1.00 162.36 215 LEU A C 1
ATOM 1368 O O . LEU A 1 186 ? 53.225 16.849 20.535 1.00 165.17 215 LEU A O 1
ATOM 1370 N N . THR A 1 187 ? 54.602 17.342 18.833 1.00 156.31 216 THR A N 1
ATOM 1371 C CA . THR A 1 187 ? 55.435 18.229 19.640 1.00 156.69 216 THR A CA 1
ATOM 1372 C C . THR A 1 187 ? 54.894 19.653 19.830 1.00 155.76 216 THR A C 1
ATOM 1373 O O . THR A 1 187 ? 54.122 19.908 20.755 1.00 159.35 216 THR A O 1
ATOM 1377 N N . GLY A 1 188 ? 55.307 20.563 18.950 1.00 147.90 217 GLY A N 1
ATOM 1378 C CA . GLY A 1 188 ? 55.189 21.997 19.170 1.00 140.39 217 GLY A CA 1
ATOM 1379 C C . GLY A 1 188 ? 53.826 22.642 19.347 1.00 135.01 217 GLY A C 1
ATOM 1380 O O . GLY A 1 188 ? 52.953 22.141 20.056 1.00 136.73 217 GLY A O 1
ATOM 1381 N N . THR A 1 189 ? 53.658 23.794 18.710 1.00 120.29 218 THR A N 1
ATOM 1382 C CA . THR A 1 189 ? 52.427 24.558 18.838 1.00 112.78 218 THR A CA 1
ATOM 1383 C C . THR A 1 189 ? 51.500 24.293 17.659 1.00 105.99 218 THR A C 1
ATOM 1384 O O . THR A 1 189 ? 51.883 24.464 16.502 1.00 105.74 218 THR A O 1
ATOM 1388 N N . ALA A 1 190 ? 50.278 23.869 17.970 1.00 100.39 219 ALA A N 1
ATOM 1389 C CA . ALA A 1 190 ? 49.318 23.430 16.961 1.00 95.87 219 ALA A CA 1
ATOM 1390 C C . ALA A 1 190 ? 48.888 24.544 16.018 1.00 90.10 219 ALA A C 1
ATOM 1391 O O . ALA A 1 190 ? 48.443 24.287 14.898 1.00 90.71 219 ALA A O 1
ATOM 1393 N N . ARG A 1 191 ? 49.010 25.780 16.486 1.00 84.73 220 ARG A N 1
ATOM 1394 C CA . ARG A 1 191 ? 48.633 26.943 15.699 1.00 81.37 220 ARG A CA 1
ATOM 1395 C C . ARG A 1 191 ? 49.456 27.051 14.416 1.00 77.55 220 ARG A C 1
ATOM 1396 O O . ARG A 1 191 ? 48.937 27.454 13.376 1.00 76.97 220 ARG A O 1
ATOM 1404 N N . TYR A 1 192 ? 50.732 26.676 14.487 1.00 75.93 221 TYR A N 1
ATOM 1405 C CA . TYR A 1 192 ? 51.646 26.890 13.363 1.00 73.90 221 TYR A CA 1
ATOM 1406 C C . TYR A 1 192 ? 52.242 25.613 12.772 1.00 70.20 221 TYR A C 1
ATOM 1407 O O . TYR A 1 192 ? 52.765 25.637 11.660 1.00 67.94 221 TYR A O 1
ATOM 1416 N N . MET A 1 193 ? 52.171 24.510 13.513 1.00 70.76 222 MET A N 1
ATOM 1417 C CA . MET A 1 193 ? 52.810 23.261 13.095 1.00 71.42 222 MET A CA 1
ATOM 1418 C C . MET A 1 193 ? 52.359 22.802 11.711 1.00 73.14 222 M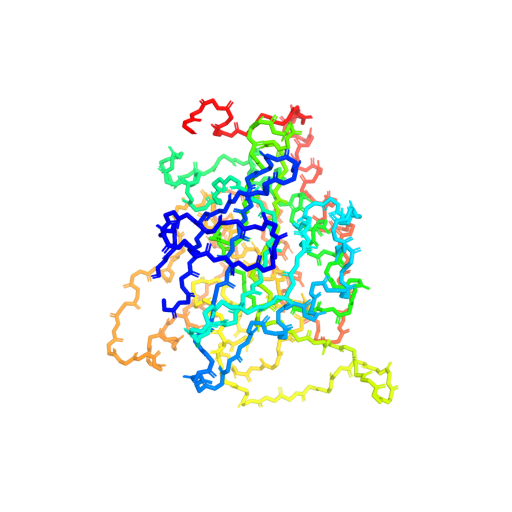ET A C 1
ATOM 1419 O O . MET A 1 193 ? 51.247 23.099 11.277 1.00 75.83 222 MET A O 1
ATOM 1424 N N . SER A 1 194 ? 53.235 22.071 11.027 1.00 72.05 223 SER A N 1
ATOM 1425 C CA . SER A 1 194 ? 52.986 21.638 9.657 1.00 76.29 223 SER A CA 1
ATOM 1426 C C . SER A 1 194 ? 51.883 20.589 9.573 1.00 81.70 223 SER A C 1
ATOM 1427 O O . SER A 1 194 ? 51.508 19.984 10.577 1.00 80.94 223 SER A O 1
ATOM 1430 N N . ILE A 1 195 ? 51.373 20.380 8.363 1.00 87.55 224 ILE A N 1
ATOM 1431 C CA . ILE A 1 195 ? 50.341 19.383 8.112 1.00 92.95 224 ILE A CA 1
ATOM 1432 C C . ILE A 1 195 ? 50.837 17.980 8.453 1.00 93.80 224 ILE A C 1
ATOM 1433 O O . ILE A 1 195 ? 50.130 17.197 9.092 1.00 96.56 224 ILE A O 1
ATOM 1438 N N . ASN A 1 196 ? 52.060 17.676 8.029 1.00 91.41 225 ASN A N 1
ATOM 1439 C CA . ASN A 1 196 ? 52.664 16.371 8.271 1.00 91.23 225 ASN A CA 1
ATOM 1440 C C . ASN A 1 196 ? 52.804 16.060 9.757 1.00 88.95 225 ASN A C 1
ATOM 1441 O O . ASN A 1 196 ? 52.635 14.916 10.180 1.00 90.57 225 ASN A O 1
ATOM 1446 N N . THR A 1 197 ? 53.117 17.088 10.540 1.00 85.40 226 THR A N 1
ATOM 1447 C CA . THR A 1 197 ? 53.287 16.938 11.981 1.00 82.32 226 THR A CA 1
ATOM 1448 C C . THR A 1 197 ? 52.002 16.441 12.638 1.00 84.15 226 THR A C 1
ATOM 1449 O O . THR A 1 197 ? 52.042 15.604 13.540 1.00 83.48 226 THR A O 1
ATOM 1453 N N . HIS A 1 198 ? 50.865 16.954 12.174 1.00 86.47 227 HIS A N 1
ATOM 1454 C CA . HIS A 1 198 ? 49.563 16.521 12.671 1.00 89.31 227 HIS A CA 1
ATOM 1455 C C . HIS A 1 198 ? 49.331 15.038 12.414 1.00 91.31 227 HIS A C 1
ATOM 1456 O O . HIS A 1 198 ? 48.720 14.344 13.228 1.00 93.15 227 HIS A O 1
ATOM 1463 N N . MET A 1 199 ? 49.824 14.556 11.277 1.00 91.44 228 MET A N 1
ATOM 1464 C CA . MET A 1 199 ? 49.653 13.158 10.900 1.00 94.40 228 MET A CA 1
ATOM 1465 C C . MET A 1 199 ? 50.597 12.240 11.675 1.00 92.49 228 MET A C 1
ATOM 1466 O O . MET A 1 199 ? 50.585 11.024 11.486 1.00 93.55 228 MET A O 1
ATOM 1471 N N . GLY A 1 200 ? 51.409 12.828 12.548 1.00 89.72 229 GLY A N 1
ATOM 1472 C CA . GLY A 1 200 ? 52.321 12.063 13.378 1.00 89.54 229 GLY A CA 1
ATOM 1473 C C . GLY A 1 200 ? 53.550 11.607 12.619 1.00 86.40 229 GLY A C 1
ATOM 1474 O O . GLY A 1 200 ? 54.174 10.605 12.969 1.00 86.93 229 GLY A O 1
ATOM 1475 N N . ARG A 1 201 ? 53.893 12.344 11.569 1.00 84.60 230 ARG A N 1
ATOM 1476 C CA . ARG A 1 201 ? 55.077 12.046 10.776 1.00 84.12 230 ARG A CA 1
ATOM 1477 C C . ARG A 1 201 ? 56.303 12.721 11.383 1.00 82.57 230 ARG A C 1
ATOM 1478 O O . ARG A 1 201 ? 56.193 13.787 11.993 1.00 79.43 230 ARG A O 1
ATOM 1486 N N . GLU A 1 202 ? 57.465 12.094 11.224 1.00 84.02 231 GLU A N 1
ATOM 1487 C CA . GLU A 1 202 ? 58.718 12.661 11.713 1.00 81.40 231 GLU A CA 1
ATOM 1488 C C . GLU A 1 202 ? 59.022 13.966 10.987 1.00 79.93 231 GLU A C 1
ATOM 1489 O O . GLU A 1 202 ? 58.871 14.053 9.770 1.00 79.05 231 GLU A O 1
ATOM 1495 N N . GLN A 1 203 ? 59.450 14.978 11.735 1.00 79.25 232 GLN A N 1
ATOM 1496 C CA . GLN A 1 203 ? 59.670 16.304 11.169 1.00 76.47 232 GLN A CA 1
ATOM 1497 C C . GLN A 1 203 ? 61.038 16.438 10.509 1.00 75.07 232 GLN A C 1
ATOM 1498 O O . GLN A 1 203 ? 62.042 15.959 11.033 1.00 74.55 232 GLN A O 1
ATOM 1504 N N . SER A 1 204 ? 61.064 17.093 9.353 1.00 75.20 233 SER A N 1
ATOM 1505 C CA . SER A 1 204 ? 62.308 17.373 8.650 1.00 73.03 233 SER A CA 1
ATOM 1506 C C . SER A 1 204 ? 62.526 18.875 8.535 1.00 70.25 233 SER A C 1
ATOM 1507 O O . SER A 1 204 ? 61.873 19.660 9.220 1.00 70.46 233 SER A O 1
ATOM 1510 N N . ARG A 1 205 ? 63.442 19.268 7.656 1.00 67.94 234 ARG A N 1
ATOM 1511 C CA . ARG A 1 205 ? 63.715 20.678 7.411 1.00 65.40 234 ARG A CA 1
ATOM 1512 C C . ARG A 1 205 ? 62.528 21.351 6.729 1.00 65.91 234 ARG A C 1
ATOM 1513 O O . ARG A 1 205 ? 62.304 22.551 6.893 1.00 67.55 234 ARG A O 1
ATOM 1521 N N . ARG A 1 206 ? 61.767 20.567 5.970 1.00 66.08 235 ARG A N 1
ATOM 1522 C CA . ARG A 1 206 ? 60.590 21.070 5.270 1.00 66.96 235 ARG A CA 1
ATOM 1523 C C . ARG A 1 206 ? 59.508 21.549 6.239 1.00 69.47 235 ARG A C 1
ATOM 1524 O O . ARG A 1 206 ? 58.755 22.476 5.935 1.00 71.40 235 ARG A O 1
ATOM 1532 N N . ASP A 1 207 ? 59.440 20.917 7.406 1.00 69.71 236 ASP A N 1
ATOM 1533 C CA . ASP A 1 207 ? 58.358 21.173 8.351 1.00 71.42 236 ASP A CA 1
ATOM 1534 C C . ASP A 1 207 ? 58.581 22.434 9.183 1.00 71.74 236 ASP A C 1
ATOM 1535 O O . ASP A 1 207 ? 57.631 23.010 9.715 1.00 73.07 236 ASP A O 1
ATOM 1540 N N . ASP A 1 208 ? 59.836 22.859 9.297 1.00 69.76 237 ASP A N 1
ATOM 1541 C CA . ASP A 1 208 ? 60.150 24.134 9.929 1.00 66.06 237 ASP A CA 1
ATOM 1542 C C . ASP A 1 208 ? 59.669 25.277 9.045 1.00 65.28 237 ASP A C 1
ATOM 1543 O O . ASP A 1 208 ? 59.066 26.237 9.524 1.00 64.43 237 ASP A O 1
ATOM 1548 N N . LEU A 1 209 ? 59.933 25.152 7.747 1.00 65.40 238 LEU A N 1
ATOM 1549 C CA . LEU A 1 209 ? 59.604 26.192 6.783 1.00 65.15 238 LEU A CA 1
ATOM 1550 C C . LEU A 1 209 ? 58.100 26.387 6.640 1.00 66.15 238 LEU A C 1
ATOM 1551 O O . LEU A 1 209 ? 57.628 27.511 6.469 1.00 68.46 238 LEU A O 1
ATOM 1556 N N . GLU A 1 210 ? 57.351 25.291 6.704 1.00 65.79 239 GLU A N 1
ATOM 1557 C CA . GLU A 1 210 ? 55.902 25.363 6.591 1.00 68.92 239 GLU A CA 1
ATOM 1558 C C . GLU A 1 210 ? 55.312 26.114 7.782 1.00 69.12 239 GLU A C 1
ATOM 1559 O O . GLU A 1 210 ? 54.372 26.895 7.633 1.00 72.02 239 GLU A O 1
ATOM 1565 N N . ALA A 1 211 ? 55.874 25.873 8.962 1.00 66.00 240 ALA A N 1
ATOM 1566 C CA . ALA A 1 211 ? 55.443 26.564 10.170 1.00 64.08 240 ALA A CA 1
ATOM 1567 C C . ALA A 1 211 ? 55.787 28.049 10.093 1.00 63.33 240 ALA A C 1
ATOM 1568 O O . ALA A 1 211 ? 55.000 28.899 10.511 1.00 64.64 240 ALA A O 1
ATOM 1570 N N . LEU A 1 212 ? 56.968 28.352 9.559 1.00 61.68 241 LEU A N 1
ATOM 1571 C CA . LEU A 1 212 ? 57.370 29.732 9.302 1.00 62.21 241 LEU A CA 1
ATOM 1572 C C . LEU A 1 212 ? 56.363 30.415 8.384 1.00 65.85 241 LEU A C 1
ATOM 1573 O O . LEU A 1 212 ? 55.937 31.542 8.639 1.00 70.43 241 LEU A O 1
ATOM 1578 N N . GLY A 1 213 ? 55.986 29.716 7.316 1.00 65.03 242 GLY A N 1
ATOM 1579 C CA . GLY A 1 213 ? 55.000 30.216 6.377 1.00 66.67 242 GLY A CA 1
ATOM 1580 C C . GLY A 1 213 ? 53.653 30.431 7.037 1.00 67.60 242 GLY A C 1
ATOM 1581 O O . GLY A 1 213 ? 52.977 31.427 6.777 1.00 68.59 242 GLY A O 1
ATOM 1582 N N . HIS A 1 214 ? 53.263 29.490 7.893 1.00 67.28 243 HIS A N 1
ATOM 1583 C CA . HIS A 1 214 ? 52.041 29.626 8.676 1.00 67.80 243 HIS A CA 1
ATOM 1584 C C . HIS A 1 214 ? 52.096 30.883 9.530 1.00 68.54 243 HIS A C 1
ATOM 1585 O O . HIS A 1 214 ? 51.100 31.585 9.686 1.00 69.91 243 HIS A O 1
ATOM 1592 N N . MET A 1 215 ? 53.277 31.165 10.071 1.00 68.16 244 MET A N 1
ATOM 1593 C CA . MET A 1 215 ? 53.465 32.304 10.956 1.00 69.97 244 MET A CA 1
ATOM 1594 C C . MET A 1 215 ? 53.434 33.624 10.188 1.00 74.50 244 MET A C 1
ATOM 1595 O O . MET A 1 215 ? 52.809 34.587 10.635 1.00 75.76 244 MET A O 1
ATOM 1600 N N . PHE A 1 216 ? 54.113 33.667 9.043 1.00 76.70 245 PHE A N 1
ATOM 1601 C CA . PHE A 1 216 ? 54.086 34.842 8.177 1.00 78.99 245 PHE A CA 1
ATOM 1602 C C . PHE A 1 216 ? 52.650 35.201 7.837 1.00 85.24 245 PHE A C 1
ATOM 1603 O O . PHE A 1 216 ? 52.289 36.374 7.767 1.00 87.32 245 PHE A O 1
ATOM 1611 N N . MET A 1 217 ? 51.836 34.175 7.620 1.00 89.30 246 MET A N 1
ATOM 1612 C CA . MET A 1 217 ? 50.433 34.385 7.312 1.00 96.44 246 MET A CA 1
ATOM 1613 C C . MET A 1 217 ? 49.734 35.010 8.514 1.00 101.64 246 MET A C 1
ATOM 1614 O O . MET A 1 217 ? 49.008 35.994 8.374 1.00 104.01 246 MET A O 1
ATOM 1619 N N . TYR A 1 218 ? 49.980 34.443 9.691 1.00 105.10 247 TYR A N 1
ATOM 1620 C CA . TYR A 1 218 ? 49.450 34.963 10.947 1.00 106.72 247 TYR A CA 1
ATOM 1621 C C . TYR A 1 218 ? 49.749 36.450 11.119 1.00 105.09 247 TYR A C 1
ATOM 1622 O O . TYR A 1 218 ? 48.918 37.200 11.628 1.00 108.55 247 TYR A O 1
ATOM 1631 N N . PHE A 1 219 ? 50.933 36.870 10.680 1.00 95.95 248 PHE A N 1
ATOM 1632 C CA . PHE A 1 219 ? 51.335 38.271 10.757 1.00 91.63 248 PHE A CA 1
ATOM 1633 C C . PHE A 1 219 ? 50.506 39.154 9.823 1.00 95.29 248 PHE A C 1
ATOM 1634 O O . PHE A 1 219 ? 49.983 40.192 10.232 1.00 98.20 248 PHE A O 1
ATOM 1642 N N . LEU A 1 220 ? 50.392 38.735 8.567 1.00 95.21 249 LEU A N 1
ATOM 1643 C CA . LEU A 1 220 ? 49.682 39.515 7.559 1.00 96.19 249 LEU A CA 1
ATOM 1644 C C . LEU A 1 220 ? 48.174 39.545 7.788 1.00 96.94 249 LEU A C 1
ATOM 1645 O O . LEU A 1 220 ? 47.549 40.601 7.697 1.00 96.91 249 LEU A O 1
ATOM 1650 N N . ARG A 1 221 ? 47.594 38.384 8.080 1.00 97.63 250 ARG A N 1
ATOM 1651 C CA . ARG A 1 221 ? 46.145 38.260 8.216 1.00 101.10 250 ARG A CA 1
ATOM 1652 C C . ARG A 1 221 ? 45.617 38.918 9.491 1.00 102.43 250 ARG A C 1
ATOM 1653 O O . ARG A 1 221 ? 44.925 39.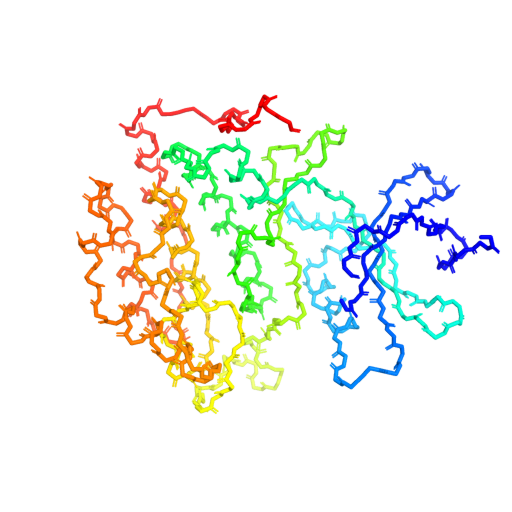935 9.440 1.00 105.31 250 ARG A O 1
ATOM 1661 N N . GLY A 1 222 ? 45.952 38.323 10.630 1.00 101.71 251 GLY A N 1
ATOM 1662 C CA . GLY A 1 222 ? 45.461 38.765 11.923 1.00 104.26 251 GLY A CA 1
ATOM 1663 C C . GLY A 1 222 ? 45.379 37.545 12.815 1.00 104.15 251 GLY A C 1
ATOM 1664 O O . GLY A 1 222 ? 45.715 37.586 13.998 1.00 102.59 251 GLY A O 1
ATOM 1665 N N . SER A 1 223 ? 44.921 36.449 12.218 1.00 103.97 252 SER A N 1
ATOM 1666 C CA . SER A 1 223 ? 44.970 35.128 12.828 1.00 99.74 252 SER A CA 1
ATOM 1667 C C . SER A 1 223 ? 44.821 34.100 11.714 1.00 97.35 252 SER A C 1
ATOM 1668 O O . SER A 1 223 ? 44.729 34.462 10.542 1.00 100.02 252 SER A O 1
ATOM 1671 N N . LEU A 1 224 ? 44.803 32.822 12.071 1.00 93.46 253 LEU A N 1
ATOM 1672 C CA . LEU A 1 224 ? 44.596 31.775 11.079 1.00 94.73 253 LEU A CA 1
ATOM 1673 C C . LEU A 1 224 ? 43.199 31.172 11.232 1.00 100.31 253 LEU A C 1
ATOM 1674 O O . LEU A 1 224 ? 42.702 31.040 12.350 1.00 102.44 253 LEU A O 1
ATOM 1679 N N . PRO A 1 225 ? 42.562 30.810 10.102 1.00 103.12 254 PRO A N 1
ATOM 1680 C CA . PRO A 1 225 ? 41.195 30.271 10.055 1.00 108.59 254 PRO A CA 1
ATOM 1681 C C . PRO A 1 225 ? 40.937 29.137 11.046 1.00 111.47 254 PRO A C 1
ATOM 1682 O O . PRO A 1 225 ? 39.792 28.925 11.447 1.00 114.04 254 PRO A O 1
ATOM 1686 N N . TRP A 1 226 ? 41.988 28.416 11.426 1.00 111.75 255 TRP A N 1
ATOM 1687 C CA . TRP A 1 226 ? 41.876 27.388 12.452 1.00 115.13 255 TRP A CA 1
ATOM 1688 C C . TRP A 1 226 ? 42.131 27.996 13.829 1.00 120.02 255 TRP A C 1
ATOM 1689 O O . TRP A 1 226 ? 42.856 27.432 14.648 1.00 115.69 255 TRP A O 1
ATOM 1700 N N . GLN A 1 227 ? 41.521 29.152 14.071 1.00 129.04 256 GLN A N 1
ATOM 1701 C CA . GLN A 1 227 ? 41.693 29.886 15.319 1.00 133.07 256 GLN A CA 1
ATOM 1702 C C . GLN A 1 227 ? 40.990 29.209 16.492 1.00 139.84 256 GLN A C 1
ATOM 1703 O O . GLN A 1 227 ? 41.420 28.156 16.964 1.00 137.11 256 GLN A O 1
ATOM 1709 N N . GLY A 1 228 ? 39.902 29.818 16.953 1.00 150.08 257 GLY A N 1
ATOM 1710 C CA . GLY A 1 228 ? 39.177 29.337 18.114 1.00 153.64 257 GLY A CA 1
ATOM 1711 C C . GLY A 1 228 ? 38.441 28.025 17.922 1.00 156.82 257 GLY A C 1
ATOM 1712 O O . GLY A 1 228 ? 37.312 27.867 18.386 1.00 161.48 257 GLY A O 1
ATOM 1713 N N . LEU A 1 229 ? 39.077 27.082 17.236 1.00 153.71 258 LEU A N 1
ATOM 1714 C CA . LEU A 1 229 ? 38.554 25.729 17.139 1.00 154.18 258 LEU A CA 1
ATOM 1715 C C . LEU A 1 229 ? 38.780 25.022 18.469 1.00 152.02 258 LEU A C 1
ATOM 1716 O O . LEU A 1 229 ? 39.718 24.239 18.615 1.00 148.91 258 LEU A O 1
ATOM 1718 N N . LYS A 1 230 ? 37.922 25.316 19.440 1.00 153.23 259 LYS A N 1
ATOM 1719 C CA . LYS A 1 230 ? 38.068 24.768 20.783 1.00 151.21 259 LYS A CA 1
ATOM 1720 C C . LYS A 1 230 ? 37.003 23.720 21.082 1.00 153.91 259 LYS A C 1
ATOM 1721 O O . LYS A 1 230 ? 35.807 23.982 20.939 1.00 158.02 259 LYS A O 1
ATOM 1723 N N . ALA A 1 231 ? 37.446 22.539 21.506 1.00 151.77 260 ALA A N 1
ATOM 1724 C CA . ALA A 1 231 ? 36.535 21.440 21.803 1.00 155.15 260 ALA A CA 1
ATOM 1725 C C . ALA A 1 231 ? 37.212 20.303 22.566 1.00 154.25 260 ALA A C 1
ATOM 1726 O O . ALA A 1 231 ? 38.392 20.018 22.358 1.00 150.43 260 ALA A O 1
ATOM 1728 N N . ASP A 1 232 ? 36.441 19.680 23.456 1.00 159.94 261 ASP A N 1
ATOM 1729 C CA . ASP A 1 232 ? 36.787 18.416 24.115 1.00 161.81 261 ASP A CA 1
ATOM 1730 C C . ASP A 1 232 ? 38.240 18.261 24.565 1.00 157.23 261 ASP A C 1
ATOM 1731 O O . ASP A 1 232 ? 38.821 19.163 25.168 1.00 152.80 261 ASP A O 1
ATOM 1733 N N . THR A 1 233 ? 38.813 17.101 24.257 1.00 157.57 262 THR A N 1
ATOM 1734 C CA . THR A 1 233 ? 40.141 16.730 24.733 1.00 152.68 262 THR A CA 1
ATOM 1735 C C . THR A 1 233 ? 41.267 17.368 23.923 1.00 148.03 262 THR A C 1
ATOM 1736 O O . THR A 1 233 ? 41.035 17.958 22.867 1.00 145.00 262 THR A O 1
ATOM 1740 N N . LEU A 1 234 ? 42.488 17.239 24.433 1.00 148.36 263 LEU A N 1
ATOM 1741 C CA . LEU A 1 234 ? 43.664 17.782 23.767 1.00 147.17 263 LEU A CA 1
ATOM 1742 C C . LEU A 1 234 ? 43.964 17.023 22.480 1.00 146.93 263 LEU A C 1
ATOM 1743 O O . LEU A 1 234 ? 44.403 17.610 21.492 1.00 145.83 263 LEU A O 1
ATOM 1745 N N . LYS A 1 235 ? 43.726 15.715 22.497 1.00 147.20 264 LYS A N 1
ATOM 1746 C CA . LYS A 1 235 ? 43.908 14.893 21.306 1.00 147.73 264 LYS A CA 1
ATOM 1747 C C . LYS A 1 235 ? 42.865 15.252 20.254 1.00 149.30 264 LYS A C 1
ATOM 1748 O O . LYS A 1 235 ? 43.105 15.116 19.054 1.00 148.10 264 LYS A O 1
ATOM 1750 N N . GLU A 1 236 ? 41.707 15.712 20.717 1.00 152.85 265 GLU A N 1
ATOM 1751 C CA . GLU A 1 236 ? 40.641 16.153 19.825 1.00 154.40 265 GLU A CA 1
ATOM 1752 C C . GLU A 1 236 ? 40.888 17.585 19.360 1.00 149.14 265 GLU A C 1
ATOM 1753 O O . GLU A 1 236 ? 40.474 17.974 18.268 1.00 149.38 265 GLU A O 1
ATOM 1755 N N . ARG A 1 237 ? 41.565 18.364 20.198 1.00 143.28 266 ARG A N 1
ATOM 1756 C CA . ARG A 1 237 ? 41.888 19.747 19.872 1.00 135.54 266 ARG A CA 1
ATOM 1757 C C . ARG A 1 237 ? 42.896 19.821 18.728 1.00 128.82 266 ARG A C 1
ATOM 1758 O O . ARG A 1 237 ? 42.749 20.628 17.812 1.00 127.82 266 ARG A O 1
ATOM 1760 N N . TYR A 1 238 ? 43.920 18.975 18.789 1.00 125.21 267 TYR A N 1
ATOM 1761 C CA . TYR A 1 238 ? 44.933 18.917 17.740 1.00 119.53 267 TYR A CA 1
ATOM 1762 C C . TYR A 1 238 ? 44.354 18.408 16.423 1.00 118.88 267 TYR A C 1
ATOM 1763 O O . TYR A 1 238 ? 44.774 18.831 15.346 1.00 115.96 267 TYR A O 1
ATOM 1772 N N . GLN A 1 239 ? 43.388 17.499 16.519 1.00 121.67 268 GLN A N 1
ATOM 1773 C CA . GLN A 1 239 ? 42.782 16.892 15.339 1.00 122.76 268 GLN A CA 1
ATOM 1774 C C . GLN A 1 239 ? 41.989 17.906 14.521 1.00 124.24 268 GLN A C 1
ATOM 1775 O O . GLN A 1 239 ? 42.170 18.011 13.309 1.00 123.83 268 GLN A O 1
ATOM 1777 N N . LYS A 1 240 ? 41.117 18.653 15.194 1.00 126.60 269 LYS A N 1
ATOM 1778 C CA . LYS A 1 240 ? 40.256 19.629 14.531 1.00 128.57 269 LYS A CA 1
ATOM 1779 C C . LYS A 1 240 ? 41.060 20.759 13.895 1.00 124.80 269 LYS A C 1
ATOM 1780 O O . LYS A 1 240 ? 40.621 21.373 12.924 1.00 125.60 269 LYS A O 1
ATOM 1782 N N . ILE A 1 241 ? 42.235 21.033 14.451 1.00 120.91 270 ILE A N 1
ATOM 1783 C CA . ILE A 1 241 ? 43.127 22.036 13.885 1.00 116.87 270 ILE A CA 1
ATOM 1784 C C . ILE A 1 241 ? 43.835 21.479 12.653 1.00 115.91 270 ILE A C 1
ATOM 1785 O O . ILE A 1 241 ? 43.911 22.137 11.615 1.00 113.44 270 ILE A O 1
ATOM 1790 N N . GLY A 1 242 ? 44.342 20.256 12.774 1.00 117.77 271 GLY A N 1
ATOM 1791 C CA . GLY A 1 242 ? 45.042 19.605 11.683 1.00 117.68 271 GLY A CA 1
ATOM 1792 C C . GLY A 1 242 ? 44.132 19.243 10.526 1.00 121.42 271 GLY A C 1
ATOM 1793 O O . GLY A 1 242 ? 44.533 19.315 9.365 1.00 120.94 271 GLY A O 1
ATOM 1794 N N . ASP A 1 243 ? 42.900 18.855 10.840 1.00 124.37 272 ASP A N 1
ATOM 1795 C CA . ASP A 1 243 ? 41.933 18.485 9.813 1.00 128.76 272 ASP A CA 1
ATOM 1796 C C . ASP A 1 243 ? 41.405 19.713 9.079 1.00 126.34 272 ASP A C 1
ATOM 1797 O O . ASP A 1 243 ? 40.781 19.597 8.023 1.00 131.19 272 ASP A O 1
ATOM 1802 N N . THR A 1 244 ? 41.663 20.888 9.642 1.00 120.04 273 THR A N 1
ATOM 1803 C CA . THR A 1 244 ? 41.226 22.139 9.039 1.00 119.10 273 THR A CA 1
ATOM 1804 C C . THR A 1 244 ? 42.324 22.715 8.147 1.00 113.73 273 THR A C 1
ATOM 1805 O O . THR A 1 244 ? 42.048 23.455 7.201 1.00 114.95 273 THR A O 1
ATOM 1809 N N . LYS A 1 245 ? 43.570 22.363 8.447 1.00 108.32 274 LYS A N 1
ATOM 1810 C CA . LYS A 1 245 ? 44.707 22.827 7.660 1.00 103.18 274 LYS A CA 1
ATOM 1811 C C . LYS A 1 245 ? 44.777 22.136 6.301 1.00 104.95 274 LYS A C 1
ATOM 1812 O O . LYS A 1 245 ? 45.250 22.720 5.327 1.00 103.21 274 LYS A O 1
ATOM 1818 N N . ARG A 1 246 ? 44.306 20.894 6.241 1.00 109.18 275 ARG A N 1
ATOM 1819 C CA . ARG A 1 246 ? 44.335 20.124 5.000 1.00 113.07 275 ARG A CA 1
ATOM 1820 C C . ARG A 1 246 ? 43.138 20.457 4.115 1.00 120.16 275 ARG A C 1
ATOM 1821 O O . ARG A 1 246 ? 43.080 20.055 2.952 1.00 121.26 275 ARG A O 1
ATOM 1829 N N . ALA A 1 247 ? 42.184 21.193 4.676 1.00 125.07 276 ALA A N 1
ATOM 1830 C CA . ALA A 1 247 ? 40.989 21.593 3.942 1.00 129.68 276 ALA A CA 1
ATOM 1831 C C . ALA A 1 247 ? 40.974 23.098 3.695 1.00 132.75 276 ALA A C 1
ATOM 1832 O O . ALA A 1 247 ? 39.919 23.730 3.723 1.00 135.33 276 ALA A O 1
ATOM 1834 N N . THR A 1 248 ? 42.151 23.665 3.455 1.00 129.73 277 THR A N 1
ATOM 1835 C CA . THR A 1 248 ? 42.273 25.097 3.208 1.00 128.24 277 THR A CA 1
ATOM 1836 C C . THR A 1 248 ? 43.234 25.377 2.058 1.00 124.92 277 THR A C 1
ATOM 1837 O O . THR A 1 248 ? 44.446 25.215 2.204 1.00 119.73 277 THR A O 1
ATOM 1841 N N . PRO A 1 249 ? 42.688 25.788 0.903 1.00 128.32 278 PRO A N 1
ATOM 1842 C CA . PRO A 1 249 ? 43.495 26.151 -0.265 1.00 126.03 278 PRO A CA 1
ATOM 1843 C C . PRO A 1 249 ? 44.439 27.307 0.036 1.00 120.39 278 PRO A C 1
ATOM 1844 O O . PRO A 1 249 ? 44.074 28.234 0.760 1.00 122.24 278 PRO A O 1
ATOM 1848 N N . ILE A 1 250 ? 45.643 27.241 -0.517 1.00 114.81 279 ILE A N 1
ATOM 1849 C CA . ILE A 1 250 ? 46.641 28.278 -0.311 1.00 109.77 279 ILE A CA 1
ATOM 1850 C C . ILE A 1 250 ? 46.256 29.538 -1.087 1.00 113.32 279 ILE A C 1
ATOM 1851 O O . ILE A 1 250 ? 46.614 30.653 -0.704 1.00 111.57 279 ILE A O 1
ATOM 1856 N N . GLU A 1 251 ? 45.499 29.354 -2.164 1.00 118.35 280 GLU A N 1
ATOM 1857 C CA . GLU A 1 251 ? 44.989 30.475 -2.948 1.00 120.84 280 GLU A CA 1
ATOM 1858 C C . GLU A 1 251 ? 43.936 31.253 -2.162 1.00 122.36 280 GLU A C 1
ATOM 1859 O O . GLU A 1 251 ? 43.601 32.387 -2.504 1.00 125.43 280 GLU A O 1
ATOM 1861 N N . VAL A 1 252 ? 43.420 30.630 -1.106 1.00 120.47 281 VAL A N 1
ATOM 1862 C CA . VAL A 1 252 ? 42.417 31.248 -0.247 1.00 123.57 281 VAL A CA 1
ATOM 1863 C C . VAL A 1 252 ? 43.042 31.780 1.042 1.00 119.72 281 VAL A C 1
ATOM 1864 O O . VAL A 1 252 ? 42.681 32.856 1.523 1.00 120.71 281 VAL A O 1
ATOM 1868 N N . LEU A 1 253 ? 43.983 31.021 1.595 1.00 115.96 282 LEU A N 1
ATOM 1869 C CA . LEU A 1 253 ? 44.679 31.425 2.811 1.00 112.89 282 LEU A CA 1
ATOM 1870 C C . LEU A 1 253 ? 45.430 32.737 2.600 1.00 111.85 282 LEU A C 1
ATOM 1871 O O . LEU A 1 253 ? 45.526 33.563 3.507 1.00 110.90 282 LEU A O 1
ATOM 1876 N N . CYS A 1 254 ? 45.952 32.923 1.393 1.00 113.20 283 CYS A N 1
ATOM 1877 C CA . CYS A 1 254 ? 46.679 34.138 1.045 1.00 111.81 283 CYS A CA 1
ATOM 1878 C C . CYS A 1 254 ? 45.826 35.039 0.152 1.00 116.17 283 CYS A C 1
ATOM 1879 O O . CYS A 1 254 ? 46.317 35.601 -0.827 1.00 116.65 283 CYS A O 1
ATOM 1882 N N . ASP A 1 255 ? 44.550 35.181 0.501 1.00 119.67 284 ASP A N 1
ATOM 1883 C CA . ASP A 1 255 ? 43.580 35.851 -0.364 1.00 125.19 284 ASP A CA 1
ATOM 1884 C C . ASP A 1 255 ? 43.823 37.353 -0.491 1.00 124.79 284 ASP A C 1
ATOM 1885 O O . ASP A 1 255 ? 43.365 37.974 -1.451 1.00 132.07 284 ASP A O 1
ATOM 1890 N N . GLY A 1 256 ? 44.530 37.928 0.481 1.00 116.71 285 GLY A N 1
ATOM 1891 C CA . GLY A 1 256 ? 44.876 39.343 0.469 1.00 117.36 285 GLY A CA 1
ATOM 1892 C C . GLY A 1 256 ? 45.394 39.826 -0.879 1.00 122.58 285 GLY A C 1
ATOM 1893 O O . GLY A 1 256 ? 44.602 40.455 -1.578 1.00 130.29 285 GLY A O 1
ATOM 1894 N N . HIS A 1 257 ? 46.652 39.612 -1.302 1.00 119.35 286 HIS A N 1
ATOM 1895 C CA . HIS A 1 257 ? 47.891 39.166 -0.614 1.00 111.65 286 HIS A CA 1
ATOM 1896 C C . HIS A 1 257 ? 48.739 38.570 -1.733 1.00 111.51 286 HIS A C 1
ATOM 1897 O O . HIS A 1 257 ? 48.268 37.698 -2.466 1.00 115.65 286 HIS A O 1
ATOM 1904 N N . PRO A 1 258 ? 49.986 39.047 -1.879 1.00 108.49 287 PRO A N 1
ATOM 1905 C CA . PRO A 1 258 ? 50.883 38.640 -2.969 1.00 109.13 287 PRO A CA 1
ATOM 1906 C C . PRO A 1 258 ? 50.969 37.127 -3.160 1.00 105.67 287 PRO A C 1
ATOM 1907 O O . PRO A 1 258 ? 50.967 36.382 -2.181 1.00 100.04 287 PRO A O 1
ATOM 1911 N N . GLU A 1 259 ? 51.042 36.688 -4.414 1.00 108.55 288 GLU A N 1
ATOM 1912 C CA . GLU A 1 259 ? 51.131 35.267 -4.737 1.00 106.17 288 GLU A CA 1
ATOM 1913 C C . GLU A 1 259 ? 52.422 34.645 -4.212 1.00 100.98 288 GLU A C 1
ATOM 1914 O O . GLU A 1 259 ? 52.534 33.423 -4.109 1.00 99.31 288 GLU A O 1
ATOM 1920 N N . GLU A 1 260 ? 53.391 35.496 -3.882 1.00 98.97 289 GLU A N 1
ATOM 1921 C CA . GLU A 1 260 ? 54.671 35.057 -3.333 1.00 94.94 289 GLU A CA 1
ATOM 1922 C C . GLU A 1 260 ? 54.495 34.199 -2.084 1.00 93.03 289 GLU A C 1
ATOM 1923 O O . GLU A 1 260 ? 55.309 33.317 -1.805 1.00 91.60 289 GLU A O 1
ATOM 1929 N N . PHE A 1 261 ? 53.430 34.459 -1.335 1.00 93.31 290 PHE A N 1
ATOM 1930 C CA . PHE A 1 261 ? 53.138 33.680 -0.140 1.00 88.44 290 PHE A CA 1
ATOM 1931 C C . PHE A 1 261 ? 52.402 32.396 -0.497 1.00 88.42 290 PHE A C 1
ATOM 1932 O O . PHE A 1 261 ? 52.385 31.443 0.280 1.00 85.94 290 PHE A O 1
ATOM 1940 N N . ALA A 1 262 ? 51.801 32.369 -1.682 1.00 91.92 291 ALA A N 1
ATOM 1941 C CA . ALA A 1 262 ? 51.107 31.176 -2.143 1.00 93.88 291 ALA A CA 1
ATOM 1942 C C . ALA A 1 262 ? 52.095 30.156 -2.703 1.00 92.19 291 ALA A C 1
ATOM 1943 O O . ALA A 1 262 ? 51.999 28.964 -2.419 1.00 89.17 291 ALA A O 1
ATOM 1945 N N . THR A 1 263 ? 53.050 30.634 -3.495 1.00 94.11 292 THR A N 1
ATOM 1946 C CA . THR A 1 263 ? 54.043 29.759 -4.106 1.00 92.83 292 THR A CA 1
ATOM 1947 C C . THR A 1 263 ? 55.033 29.231 -3.074 1.00 86.88 292 THR A C 1
ATOM 1948 O O . THR A 1 263 ? 55.556 28.126 -3.216 1.00 84.55 292 THR A O 1
ATOM 1952 N N . TYR A 1 264 ? 55.295 30.032 -2.044 1.00 84.98 293 TYR A N 1
ATOM 1953 C CA . TYR A 1 264 ? 56.169 29.620 -0.950 1.00 81.09 293 TYR A CA 1
ATOM 1954 C C . TYR A 1 264 ? 55.566 28.431 -0.217 1.00 80.84 293 TYR A C 1
ATOM 1955 O O . TYR A 1 264 ? 56.242 27.432 0.031 1.00 77.81 293 TYR A O 1
ATOM 1964 N N . LEU A 1 265 ? 54.288 28.553 0.126 1.00 84.33 294 LEU A N 1
ATOM 1965 C CA . LEU A 1 265 ? 53.589 27.520 0.878 1.00 84.66 294 LEU A CA 1
ATOM 1966 C C . LEU A 1 265 ? 53.476 26.217 0.090 1.00 87.17 294 LEU A C 1
ATOM 1967 O O . LEU A 1 265 ? 53.592 25.135 0.661 1.00 85.33 294 LEU A O 1
ATOM 1972 N N . ARG A 1 266 ? 53.258 26.321 -1.218 1.00 89.12 295 ARG A N 1
ATOM 1973 C CA . ARG A 1 266 ? 53.190 25.135 -2.067 1.00 88.84 295 ARG A CA 1
ATOM 1974 C C . ARG A 1 266 ? 54.546 24.438 -2.124 1.00 85.95 295 ARG A C 1
ATOM 1975 O O . ARG A 1 266 ? 54.627 23.211 -2.090 1.00 85.25 295 ARG A O 1
ATOM 1983 N N . TYR A 1 267 ? 55.607 25.234 -2.203 1.00 84.30 296 TYR A N 1
ATOM 1984 C CA . TYR A 1 267 ? 56.968 24.710 -2.275 1.00 80.77 296 TYR A CA 1
ATOM 1985 C C . TYR A 1 267 ? 57.340 23.898 -1.034 1.00 78.22 296 TYR A C 1
ATOM 1986 O O . TYR A 1 267 ? 57.838 22.778 -1.143 1.00 76.51 296 TYR A O 1
ATOM 1995 N N . VAL A 1 268 ? 57.105 24.471 0.142 1.00 78.60 297 VAL A N 1
ATOM 1996 C CA . VAL A 1 268 ? 57.527 23.844 1.390 1.00 76.67 297 VAL A CA 1
ATOM 1997 C C . VAL A 1 268 ? 56.628 22.674 1.786 1.00 78.41 297 VAL A C 1
ATOM 1998 O O . VAL A 1 268 ? 57.021 21.826 2.587 1.00 75.64 297 VAL A O 1
ATOM 2002 N N . ARG A 1 269 ? 55.426 22.626 1.221 1.00 83.57 298 ARG A N 1
ATOM 2003 C CA . ARG A 1 269 ? 54.499 21.534 1.496 1.00 86.39 298 ARG A CA 1
ATOM 2004 C C . ARG A 1 269 ? 54.760 20.345 0.577 1.00 89.55 298 ARG A C 1
ATOM 2005 O O . ARG A 1 269 ? 54.667 19.191 0.997 1.00 89.83 298 ARG A O 1
ATOM 2013 N N . ARG A 1 270 ? 55.093 20.634 -0.677 1.00 92.15 299 ARG A N 1
ATOM 2014 C CA . ARG A 1 270 ? 55.309 19.589 -1.672 1.00 94.39 299 ARG A CA 1
ATOM 2015 C C . ARG A 1 270 ? 56.731 19.029 -1.626 1.00 94.37 299 ARG A C 1
ATOM 2016 O O . ARG A 1 270 ? 57.074 18.125 -2.389 1.00 96.55 299 ARG A O 1
ATOM 2021 N N . LEU A 1 271 ? 57.552 19.568 -0.730 1.00 92.87 300 LEU A N 1
ATOM 2022 C CA . LEU A 1 271 ? 58.910 19.070 -0.526 1.00 85.89 300 LEU A CA 1
ATOM 2023 C C . LEU A 1 271 ? 58.907 17.635 -0.013 1.00 82.62 300 LEU A C 1
ATOM 2024 O O . LEU A 1 271 ? 57.907 17.160 0.524 1.00 84.63 300 LEU A O 1
ATOM 2029 N N . ASP A 1 272 ? 60.033 16.951 -0.172 1.00 78.06 301 ASP A N 1
ATOM 2030 C CA . ASP A 1 272 ? 60.180 15.604 0.357 1.00 76.28 301 ASP A CA 1
ATOM 2031 C C . ASP A 1 272 ? 60.852 15.650 1.727 1.00 73.92 301 ASP A C 1
ATOM 2032 O O . ASP A 1 272 ? 61.497 16.638 2.080 1.00 74.66 301 ASP A O 1
ATOM 2037 N N . PHE A 1 273 ? 60.700 14.570 2.489 1.00 72.05 302 PHE A N 1
ATOM 2038 C CA . PHE A 1 273 ? 61.276 14.463 3.827 1.00 72.23 302 PHE A CA 1
ATOM 2039 C C . PHE A 1 273 ? 62.799 14.588 3.804 1.00 67.29 302 PHE A C 1
ATOM 2040 O O . PHE A 1 273 ? 63.390 15.229 4.669 1.00 68.36 302 PHE A O 1
ATOM 2048 N N . PHE A 1 274 ? 63.429 13.979 2.806 1.00 69.45 303 PHE A N 1
ATOM 2049 C CA . PHE A 1 274 ? 64.884 14.016 2.686 1.00 64.64 303 PHE A CA 1
ATOM 2050 C C . PHE A 1 274 ? 65.399 15.212 1.881 1.00 62.30 303 PHE A C 1
ATOM 2051 O O . PHE A 1 274 ? 66.593 15.522 1.916 1.00 60.28 303 PHE A O 1
ATOM 2059 N N . GLU A 1 275 ? 64.503 15.879 1.157 1.00 62.31 304 GLU A N 1
ATOM 2060 C CA . GLU A 1 275 ? 64.909 16.879 0.168 1.00 62.68 304 GLU A CA 1
ATOM 2061 C C . GLU A 1 275 ? 65.485 18.160 0.782 1.00 63.84 304 GLU A C 1
ATOM 2062 O O . GLU A 1 275 ? 65.030 18.626 1.828 1.00 64.36 304 GLU A O 1
ATOM 2068 N N . THR A 1 276 ? 66.491 18.719 0.110 1.00 65.44 305 THR A N 1
ATOM 2069 C CA . THR A 1 276 ? 67.160 19.936 0.559 1.00 64.65 305 THR A CA 1
ATOM 2070 C C . THR A 1 276 ? 66.527 21.183 -0.053 1.00 66.00 305 THR A C 1
ATOM 2071 O O . THR A 1 276 ? 66.490 21.329 -1.275 1.00 68.72 305 THR A O 1
ATOM 2075 N N . PRO A 1 277 ? 66.030 22.089 0.803 1.00 64.79 306 PRO A N 1
ATOM 2076 C CA . PRO A 1 277 ? 65.333 23.319 0.405 1.00 65.57 306 PRO A CA 1
ATOM 2077 C C . PRO A 1 277 ? 66.236 24.338 -0.284 1.00 67.57 306 PRO A C 1
ATOM 2078 O O . PRO A 1 277 ? 67.410 24.467 0.065 1.00 68.99 306 PRO A O 1
ATOM 2082 N N . ASP A 1 278 ? 65.681 25.056 -1.256 1.00 68.39 307 ASP A N 1
ATOM 2083 C CA . ASP A 1 278 ? 66.388 26.157 -1.898 1.00 70.59 307 ASP A CA 1
ATOM 2084 C C . ASP A 1 278 ? 66.110 27.447 -1.130 1.00 72.20 307 ASP A C 1
ATOM 2085 O O . ASP A 1 278 ? 65.149 28.160 -1.424 1.00 74.58 307 ASP A O 1
ATOM 2090 N N . TYR A 1 279 ? 66.950 27.734 -0.140 1.00 71.08 308 TYR A N 1
ATOM 2091 C CA . TYR A 1 279 ? 66.774 28.915 0.698 1.00 69.71 308 TYR A CA 1
ATOM 2092 C C . TYR A 1 279 ? 66.979 30.197 -0.103 1.00 73.99 308 TYR A C 1
ATOM 2093 O O . TYR A 1 279 ? 66.284 31.189 0.119 1.00 75.53 308 TYR A O 1
ATOM 2102 N N . ASP A 1 280 ? 67.938 30.171 -1.026 1.00 76.59 309 ASP A N 1
ATOM 2103 C CA . ASP A 1 280 ? 68.182 31.301 -1.916 1.00 81.47 309 ASP A CA 1
ATOM 2104 C C . ASP A 1 280 ? 66.912 31.686 -2.659 1.00 81.00 309 ASP A C 1
ATOM 2105 O O . ASP A 1 280 ? 66.506 32.848 -2.656 1.00 81.39 309 ASP A O 1
ATOM 2110 N N . PHE A 1 281 ? 66.286 30.691 -3.282 1.00 80.52 310 PHE A N 1
ATOM 2111 C CA . PHE A 1 281 ? 65.076 30.900 -4.067 1.00 81.70 310 PHE A CA 1
ATOM 2112 C C . PHE A 1 281 ? 63.932 31.464 -3.233 1.00 80.33 310 PHE A C 1
ATOM 2113 O O . PHE A 1 281 ? 63.221 32.365 -3.678 1.00 83.82 310 PHE A O 1
ATOM 2121 N N . LEU A 1 282 ? 63.755 30.930 -2.028 1.00 75.30 311 LEU A N 1
ATOM 2122 C CA . LEU A 1 282 ? 62.702 31.404 -1.136 1.00 74.02 311 LEU A CA 1
ATOM 2123 C C . LEU A 1 282 ? 62.950 32.854 -0.733 1.00 77.37 311 LEU A C 1
ATOM 2124 O O . LEU A 1 282 ? 62.019 33.657 -0.666 1.00 80.19 311 LEU A O 1
ATOM 2129 N N . ARG A 1 283 ? 64.212 33.186 -0.480 1.00 78.65 312 ARG A N 1
ATOM 2130 C CA . ARG A 1 283 ? 64.591 34.554 -0.141 1.00 82.43 312 ARG A CA 1
ATOM 2131 C C . ARG A 1 283 ? 64.595 35.457 -1.368 1.00 87.52 312 ARG A C 1
ATOM 2132 O O . ARG A 1 283 ? 64.499 36.678 -1.249 1.00 88.89 312 ARG A O 1
ATOM 2140 N N . ARG A 1 284 ? 64.711 34.854 -2.545 1.00 91.38 313 ARG A N 1
ATOM 2141 C CA . ARG A 1 284 ? 64.734 35.615 -3.787 1.00 96.74 313 ARG A CA 1
ATOM 2142 C C . ARG A 1 284 ? 63.327 36.069 -4.153 1.00 99.39 313 ARG A C 1
ATOM 2143 O O . ARG A 1 284 ? 63.150 37.078 -4.832 1.00 103.37 313 ARG A O 1
ATOM 2146 N N . LEU A 1 285 ? 62.328 35.322 -3.693 1.00 97.82 314 LEU A N 1
ATOM 2147 C CA . LEU A 1 285 ? 60.933 35.657 -3.966 1.00 100.57 314 LEU A CA 1
ATOM 2148 C C . LEU A 1 285 ? 60.481 36.869 -3.160 1.00 101.39 314 LEU A C 1
ATOM 2149 O O . LEU A 1 285 ? 59.764 37.732 -3.667 1.00 103.56 314 LEU A O 1
ATOM 2154 N N . PHE A 1 286 ? 60.905 36.929 -1.902 1.00 99.15 315 PHE A N 1
ATOM 2155 C CA . PHE A 1 286 ? 60.500 38.008 -1.010 1.00 97.70 315 PHE A CA 1
ATOM 2156 C C . PHE A 1 286 ? 61.305 39.281 -1.251 1.00 98.45 315 PHE A C 1
ATOM 2157 O O . PHE A 1 286 ? 60.763 40.383 -1.180 1.00 101.46 315 PHE A O 1
ATOM 2165 N N . GLN A 1 287 ? 62.595 39.127 -1.536 1.00 97.08 316 GLN A N 1
ATOM 2166 C CA . GLN A 1 287 ? 63.459 40.266 -1.835 1.00 101.21 316 GLN A CA 1
ATOM 2167 C C . GLN A 1 287 ? 63.023 40.967 -3.123 1.00 108.63 316 GLN A C 1
ATOM 2168 O O . GLN A 1 287 ? 63.086 42.194 -3.225 1.00 113.98 316 GLN A O 1
ATOM 2174 N N . ASP A 1 288 ? 62.580 40.181 -4.102 1.00 109.30 317 ASP A N 1
ATOM 2175 C CA . ASP A 1 288 ? 62.087 40.732 -5.361 1.00 113.22 317 ASP A CA 1
ATOM 2176 C C . ASP A 1 288 ? 60.817 41.542 -5.139 1.00 114.34 317 ASP A C 1
ATOM 2177 O O . ASP A 1 288 ? 60.701 42.673 -5.611 1.00 118.34 317 ASP A O 1
ATOM 2182 N N . LEU A 1 289 ? 59.868 40.952 -4.419 1.00 111.47 318 LEU A N 1
ATOM 2183 C CA . LEU A 1 289 ? 58.625 41.630 -4.076 1.00 113.16 318 LEU A CA 1
ATOM 2184 C C . LEU A 1 289 ? 58.913 42.875 -3.243 1.00 113.95 318 LEU A C 1
ATOM 2185 O O . LEU A 1 289 ? 58.259 43.907 -3.397 1.00 116.27 318 LEU A O 1
ATOM 2190 N N . PHE A 1 290 ? 59.905 42.760 -2.366 1.00 112.05 319 PHE A N 1
ATOM 2191 C CA . PHE A 1 290 ? 60.356 43.859 -1.519 1.00 111.60 319 PHE A CA 1
ATOM 2192 C C . PHE A 1 290 ? 60.745 45.080 -2.351 1.00 115.14 319 PHE A C 1
ATOM 2193 O O . PHE A 1 290 ? 60.254 46.183 -2.117 1.00 115.83 319 PHE A O 1
ATOM 2201 N N . ASP A 1 291 ? 61.619 44.870 -3.329 1.00 117.47 320 ASP A N 1
ATOM 2202 C CA . ASP A 1 291 ? 62.122 45.962 -4.155 1.00 121.98 320 ASP A CA 1
ATOM 2203 C C . ASP A 1 291 ? 61.142 46.359 -5.255 1.00 125.67 320 ASP A C 1
ATOM 2204 O O . ASP A 1 291 ? 61.225 47.460 -5.799 1.00 129.94 320 ASP A O 1
ATOM 2209 N N . ARG A 1 292 ? 60.213 45.465 -5.581 1.00 124.94 321 ARG A N 1
ATOM 2210 C CA . ARG A 1 292 ? 59.187 45.772 -6.573 1.00 127.79 321 ARG A CA 1
ATOM 2211 C C . ARG A 1 292 ? 58.139 46.699 -5.961 1.00 126.60 321 ARG A C 1
ATOM 2212 O O . ARG A 1 292 ? 57.343 47.315 -6.670 1.00 130.66 321 ARG A O 1
ATOM 2220 N N . LYS A 1 293 ? 58.149 46.794 -4.635 1.00 121.39 322 LYS A N 1
ATOM 2221 C CA . LYS A 1 293 ? 57.306 47.746 -3.924 1.00 121.18 322 LYS A CA 1
ATOM 2222 C C . LYS A 1 293 ? 58.096 49.019 -3.625 1.00 124.49 322 LYS A C 1
ATOM 2223 O O . LYS A 1 293 ? 57.527 50.046 -3.253 1.00 126.28 322 LYS A O 1
ATOM 2229 N N . GLY A 1 294 ? 59.414 48.938 -3.789 1.00 126.22 323 GLY A N 1
ATOM 2230 C CA . GLY A 1 294 ? 60.290 50.076 -3.578 1.00 130.66 323 GLY A CA 1
ATOM 2231 C C . GLY A 1 294 ? 60.577 50.370 -2.118 1.00 129.44 323 GLY A C 1
ATOM 2232 O O . GLY A 1 294 ? 60.685 51.531 -1.720 1.00 130.65 323 GLY A O 1
ATOM 2233 N N . TYR A 1 295 ? 60.707 49.316 -1.317 1.00 127.43 324 TYR A N 1
ATOM 2234 C CA . TYR A 1 295 ? 60.965 49.465 0.112 1.00 126.71 324 TYR A CA 1
ATOM 2235 C C . TYR A 1 295 ? 62.445 49.711 0.401 1.00 133.47 324 TYR A C 1
ATOM 2236 O O . TYR A 1 295 ? 63.303 49.472 -0.449 1.00 134.65 324 TYR A O 1
ATOM 2245 N N . THR A 1 296 ? 62.736 50.186 1.609 1.00 139.03 325 THR A N 1
ATOM 2246 C CA . THR A 1 296 ? 64.111 50.425 2.031 1.00 142.59 325 THR A CA 1
ATOM 2247 C C . THR A 1 296 ? 64.416 49.681 3.330 1.00 140.85 325 THR A C 1
ATOM 2248 O O . THR A 1 296 ? 63.556 49.561 4.203 1.00 142.92 325 THR A O 1
ATOM 2252 N N . ASP A 1 297 ? 65.638 49.173 3.450 1.00 138.98 326 ASP A N 1
ATOM 2253 C CA . ASP A 1 297 ? 66.025 48.397 4.624 1.00 133.74 326 ASP A CA 1
ATOM 2254 C C . ASP A 1 297 ? 66.969 49.190 5.522 1.00 133.68 326 ASP A C 1
ATOM 2255 O O . ASP A 1 297 ? 68.191 49.062 5.429 1.00 133.67 326 ASP A O 1
ATOM 2260 N N . GLU A 1 298 ? 66.388 50.010 6.390 1.00 133.70 327 GLU A N 1
ATOM 2261 C CA . GLU A 1 298 ? 67.161 50.809 7.332 1.00 133.92 327 GLU A CA 1
ATOM 2262 C C . GLU A 1 298 ? 67.020 50.255 8.746 1.00 128.58 327 GLU A C 1
ATOM 2263 O O . GLU A 1 298 ? 67.680 50.721 9.674 1.00 129.90 327 GLU A O 1
ATOM 2265 N N . GLY A 1 299 ? 66.163 49.251 8.897 1.00 123.86 328 GLY A N 1
ATOM 2266 C CA . GLY A 1 299 ? 65.861 48.693 10.202 1.00 118.56 328 GLY A CA 1
ATOM 2267 C C . GLY A 1 299 ? 64.584 49.292 10.756 1.00 116.25 328 GLY A C 1
ATOM 2268 O O . GLY A 1 299 ? 64.307 49.196 11.951 1.00 113.42 328 GLY A O 1
ATOM 2269 N N . GLU A 1 300 ? 63.806 49.916 9.875 1.00 115.93 329 GLU A N 1
ATOM 2270 C CA . GLU A 1 300 ? 62.552 50.557 10.256 1.00 112.71 329 GLU A CA 1
ATOM 2271 C C . GLU A 1 300 ? 61.378 49.583 10.211 1.00 105.64 329 GLU A C 1
ATOM 2272 O O . GLU A 1 300 ? 60.687 49.474 9.200 1.00 104.91 329 GLU A O 1
ATOM 2278 N N . PHE A 1 301 ? 61.163 48.872 11.312 1.00 100.15 330 PHE A N 1
ATOM 2279 C CA . PHE A 1 301 ? 59.991 48.020 11.460 1.00 96.38 330 PHE A CA 1
ATOM 2280 C C . PHE A 1 301 ? 58.799 48.862 11.902 1.00 98.93 330 PHE A C 1
ATOM 2281 O O . PHE A 1 301 ? 58.947 50.046 12.203 1.00 100.81 330 PHE A O 1
ATOM 2289 N N . ASP A 1 302 ? 57.621 48.247 11.946 1.00 99.33 331 ASP A N 1
ATOM 2290 C CA . ASP A 1 302 ? 56.414 48.933 12.400 1.00 101.03 331 ASP A CA 1
ATOM 2291 C C . ASP A 1 302 ? 56.544 49.400 13.848 1.00 100.23 331 ASP A C 1
ATOM 2292 O O . ASP A 1 302 ? 55.936 50.393 14.246 1.00 102.30 331 ASP A O 1
ATOM 2297 N N . TRP A 1 303 ? 57.344 48.679 14.627 1.00 97.48 332 TRP A N 1
ATOM 2298 C CA . TRP A 1 303 ? 57.434 48.904 16.067 1.00 97.31 332 TRP A CA 1
ATOM 2299 C C . TRP A 1 303 ? 58.612 49.781 16.48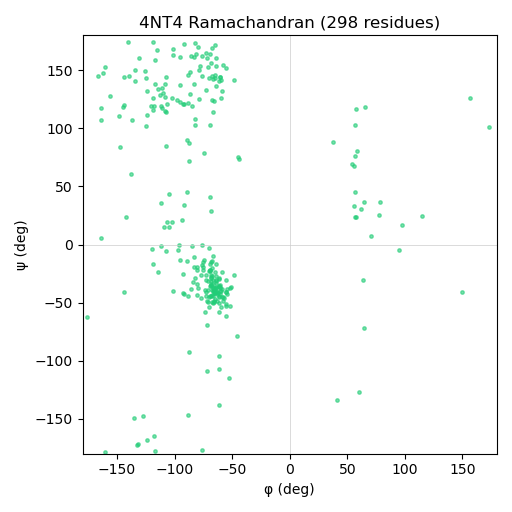7 1.00 102.91 332 TRP A C 1
ATOM 2300 O O . TRP A 1 303 ? 58.749 50.113 17.664 1.00 102.30 332 TRP A O 1
ATOM 2311 N N . THR A 1 304 ? 59.459 50.157 15.533 1.00 109.43 333 THR A N 1
ATOM 2312 C CA . THR A 1 304 ? 60.722 50.835 15.842 1.00 114.12 333 THR A CA 1
ATOM 2313 C C . THR A 1 304 ? 60.573 52.251 16.403 1.00 120.77 333 THR A C 1
ATOM 2314 O O . THR A 1 304 ? 61.448 53.097 16.213 1.00 122.14 333 THR A O 1
ATOM 2318 N N . GLY A 1 305 ? 59.468 52.503 17.092 1.00 126.13 334 GLY A N 1
ATOM 2319 C CA . GLY A 1 305 ? 59.262 53.752 17.796 1.00 129.58 334 GLY A CA 1
ATOM 2320 C C . GLY A 1 305 ? 58.501 53.448 19.068 1.00 128.67 334 GLY A C 1
ATOM 2321 O O . GLY A 1 305 ? 58.800 53.980 20.137 1.00 132.12 334 GLY A O 1
ATOM 2322 N N . LYS A 1 306 ? 57.523 52.558 18.944 1.00 126.48 335 LYS A N 1
ATOM 2323 C CA . LYS A 1 306 ? 56.675 52.170 20.063 1.00 123.47 335 LYS A CA 1
ATOM 2324 C C . LYS A 1 306 ? 57.475 51.443 21.144 1.00 121.24 335 LYS A C 1
ATOM 2325 O O . LYS A 1 306 ? 58.646 51.113 20.941 1.00 119.69 335 LYS A O 1
ATOM 2331 N N . THR A 1 307 ? 56.818 51.196 22.278 1.00 120.77 336 THR A N 1
ATOM 2332 C CA . THR A 1 307 ? 57.424 50.621 23.486 1.00 120.10 336 THR A CA 1
ATOM 2333 C C . THR A 1 307 ? 58.510 49.577 23.235 1.00 117.05 336 THR A C 1
ATOM 2334 O O . THR A 1 307 ? 59.437 49.431 24.032 1.00 116.52 336 THR A O 1
#